Protein AF-A0A5J4YB01-F1 (afdb_monomer_lite)

Structure (mmCIF, N/CA/C/O backbone):
data_AF-A0A5J4YB01-F1
#
_entry.id   AF-A0A5J4YB01-F1
#
loop_
_atom_site.group_PDB
_atom_site.id
_atom_site.type_symbol
_atom_site.label_atom_id
_atom_site.label_alt_id
_atom_site.label_comp_id
_atom_site.label_asym_id
_atom_site.label_entity_id
_atom_site.label_seq_id
_atom_site.pdbx_PDB_ins_code
_atom_site.Cartn_x
_atom_site.Cartn_y
_atom_site.Cartn_z
_atom_site.occupancy
_atom_site.B_iso_or_equiv
_atom_site.auth_seq_id
_atom_site.auth_comp_id
_atom_site.auth_asym_id
_atom_site.auth_atom_id
_atom_site.pdbx_PDB_model_num
ATOM 1 N N . MET A 1 1 ? -4.091 16.011 -35.355 1.00 34.81 1 MET A N 1
ATOM 2 C CA . MET A 1 1 ? -4.279 14.613 -34.917 1.00 34.81 1 MET A CA 1
ATOM 3 C C . MET A 1 1 ? -5.548 14.607 -34.079 1.00 34.81 1 MET A C 1
ATOM 5 O O . MET A 1 1 ? -5.593 15.348 -33.106 1.00 34.81 1 MET A O 1
ATOM 9 N N . ALA A 1 2 ? -6.612 13.962 -34.561 1.00 32.53 2 ALA A N 1
ATOM 10 C CA . ALA A 1 2 ? -7.933 13.967 -33.923 1.00 32.53 2 ALA A CA 1
ATOM 11 C C . ALA A 1 2 ? -7.872 13.363 -32.501 1.00 32.53 2 ALA A C 1
ATOM 13 O O . ALA A 1 2 ? -6.990 12.535 -32.262 1.00 32.53 2 ALA A O 1
ATOM 14 N N . PRO A 1 3 ? -8.756 13.766 -31.566 1.00 44.78 3 PRO A N 1
ATOM 15 C CA . PRO A 1 3 ? -8.831 13.148 -30.246 1.00 44.78 3 PRO A CA 1
ATOM 16 C C . PRO A 1 3 ? -9.256 11.690 -30.439 1.00 44.78 3 PRO A C 1
ATOM 18 O O . PRO A 1 3 ? -10.361 11.417 -30.900 1.00 44.78 3 PRO A O 1
ATOM 21 N N . GLY A 1 4 ? -8.301 10.788 -30.217 1.00 44.28 4 GLY A N 1
ATOM 22 C CA . GLY A 1 4 ? -8.425 9.369 -30.511 1.00 44.28 4 GLY A CA 1
ATOM 23 C C . GLY A 1 4 ? -9.511 8.712 -29.674 1.00 44.28 4 GLY A C 1
ATOM 24 O O . GLY A 1 4 ? -9.663 9.017 -28.493 1.00 44.28 4 GLY A O 1
ATOM 25 N N . GLU A 1 5 ? -10.241 7.815 -30.325 1.00 44.09 5 GLU A N 1
ATOM 26 C CA . GLU A 1 5 ? -11.123 6.836 -29.706 1.00 44.09 5 GLU A CA 1
ATOM 27 C C . GLU A 1 5 ? -10.416 6.186 -28.511 1.00 44.09 5 GLU A C 1
ATOM 29 O O . GLU A 1 5 ? -9.283 5.708 -28.622 1.00 44.09 5 GLU A O 1
ATOM 34 N N . GLU A 1 6 ? -11.072 6.211 -27.355 1.00 48.41 6 GLU A N 1
ATOM 35 C CA . GLU A 1 6 ? -10.630 5.499 -26.164 1.00 48.41 6 GLU A CA 1
ATOM 36 C C . GLU A 1 6 ? -10.695 4.004 -26.493 1.00 48.41 6 GLU A C 1
ATOM 38 O O . GLU A 1 6 ? -11.762 3.404 -26.591 1.00 48.41 6 GLU A O 1
ATOM 43 N N . GLN A 1 7 ? -9.538 3.434 -26.824 1.00 62.50 7 GLN A N 1
ATOM 44 C CA . GLN A 1 7 ? -9.424 2.045 -27.234 1.00 62.50 7 GLN A CA 1
ATOM 45 C C . GLN A 1 7 ? -9.726 1.176 -26.007 1.00 62.50 7 GLN A C 1
ATOM 47 O O . GLN A 1 7 ? -8.914 1.133 -25.082 1.00 62.50 7 GLN A O 1
ATOM 52 N N . ASP A 1 8 ? -10.896 0.529 -25.990 1.00 67.38 8 ASP A N 1
ATOM 53 C CA . ASP A 1 8 ? -11.351 -0.308 -24.874 1.00 67.38 8 ASP A CA 1
ATOM 54 C C . ASP A 1 8 ? -10.239 -1.276 -24.437 1.00 67.38 8 ASP A C 1
ATOM 56 O O . ASP A 1 8 ? -9.694 -2.052 -25.234 1.00 67.38 8 ASP A O 1
ATOM 60 N N . PHE A 1 9 ? -9.857 -1.194 -23.160 1.00 74.06 9 PHE A N 1
ATOM 61 C CA . PHE A 1 9 ? -8.776 -1.997 -22.607 1.00 74.06 9 PHE A CA 1
ATOM 62 C C . PHE A 1 9 ? -9.185 -3.470 -22.575 1.00 74.06 9 PHE A C 1
ATOM 64 O O . PHE A 1 9 ? -10.023 -3.886 -21.780 1.00 74.06 9 PHE A O 1
ATOM 71 N N . ASP A 1 10 ? -8.541 -4.274 -23.418 1.00 76.88 10 ASP A N 1
ATOM 72 C CA . ASP A 1 10 ? -8.721 -5.721 -23.440 1.00 76.88 10 ASP A CA 1
ATOM 73 C C . ASP A 1 10 ? -7.675 -6.406 -22.527 1.00 76.88 10 ASP A C 1
ATOM 75 O O . ASP A 1 10 ? -6.474 -6.429 -22.859 1.00 76.88 10 ASP A O 1
ATOM 79 N N . PRO A 1 11 ? -8.085 -6.963 -21.369 1.00 72.25 11 PRO A N 1
ATOM 80 C CA . PRO A 1 11 ? -7.185 -7.652 -20.447 1.00 72.25 11 PRO A CA 1
ATOM 81 C C . PRO A 1 11 ? -6.737 -9.022 -20.969 1.00 72.25 11 PRO A C 1
ATOM 83 O O . PRO A 1 11 ? -5.752 -9.561 -20.464 1.00 72.25 11 PRO A O 1
ATOM 86 N N . THR A 1 12 ? -7.423 -9.588 -21.968 1.00 72.19 12 THR A N 1
ATOM 87 C CA . THR A 1 12 ? -7.129 -10.924 -22.508 1.00 72.19 12 THR A CA 1
ATOM 88 C C . THR A 1 12 ? -5.967 -10.897 -23.499 1.00 72.19 12 THR A C 1
ATOM 90 O O . THR A 1 12 ? -5.157 -11.826 -23.543 1.00 72.19 12 THR A O 1
ATOM 93 N N . LYS A 1 13 ? -5.817 -9.792 -24.238 1.00 77.88 13 LYS A N 1
ATOM 94 C CA . LYS A 1 13 ? -4.724 -9.597 -25.196 1.00 77.88 13 LYS A CA 1
ATOM 95 C C . LYS A 1 13 ? -3.393 -9.375 -24.492 1.00 77.88 13 LYS A C 1
ATOM 97 O O . LYS A 1 13 ? -3.237 -8.439 -23.697 1.00 77.88 13 LYS A O 1
ATOM 102 N N . ASP A 1 14 ? -2.422 -10.219 -24.835 1.00 81.56 14 ASP A N 1
ATOM 103 C CA . ASP A 1 14 ? -1.028 -10.146 -24.388 1.00 81.56 14 ASP A CA 1
ATOM 104 C C . ASP A 1 14 ? -0.855 -10.101 -22.862 1.00 81.56 14 ASP A C 1
ATOM 106 O O . ASP A 1 14 ? 0.121 -9.543 -22.355 1.00 81.56 14 ASP A O 1
ATOM 110 N N . ALA A 1 15 ? -1.788 -10.694 -22.109 1.00 82.00 15 ALA A N 1
ATOM 111 C CA . ALA A 1 15 ? -1.815 -10.640 -20.647 1.00 82.00 15 ALA A CA 1
ATOM 112 C C . ALA A 1 15 ? -0.483 -11.108 -20.027 1.00 82.00 15 ALA A C 1
ATOM 114 O O . ALA A 1 15 ? 0.110 -10.427 -19.188 1.00 82.00 15 ALA A O 1
ATOM 115 N N . THR A 1 16 ? 0.055 -12.220 -20.530 1.00 83.50 16 THR A N 1
ATOM 116 C CA . THR A 1 16 ? 1.349 -12.770 -20.108 1.00 83.50 16 THR A CA 1
ATOM 117 C C . THR A 1 16 ? 2.509 -11.821 -20.400 1.00 83.50 16 THR A C 1
ATOM 119 O O . THR A 1 16 ? 3.384 -11.638 -19.556 1.00 83.50 16 THR A O 1
ATOM 122 N N . VAL A 1 17 ? 2.515 -11.173 -21.568 1.00 85.56 17 VAL A N 1
ATOM 123 C CA . VAL A 1 17 ? 3.579 -10.237 -21.968 1.00 85.56 17 VAL A CA 1
ATOM 124 C C . VAL A 1 17 ? 3.513 -8.959 -21.134 1.00 85.56 17 VAL A C 1
ATOM 126 O O . VAL A 1 17 ? 4.547 -8.469 -20.681 1.00 85.56 17 VAL A O 1
ATOM 129 N N . LYS A 1 18 ? 2.306 -8.436 -20.885 1.00 85.62 18 LYS A N 1
ATOM 130 C CA . LYS A 1 18 ? 2.068 -7.274 -20.016 1.00 85.62 18 LYS A CA 1
ATOM 131 C C . LYS A 1 18 ? 2.544 -7.552 -18.589 1.00 85.62 18 LYS A C 1
ATOM 133 O O . LYS A 1 18 ? 3.268 -6.735 -18.018 1.00 85.62 18 LYS A O 1
ATOM 138 N N . LEU A 1 19 ? 2.202 -8.719 -18.042 1.00 86.62 19 LEU A N 1
ATOM 139 C CA . LEU A 1 19 ? 2.634 -9.135 -16.710 1.00 86.62 19 LEU A CA 1
ATOM 140 C C . LEU A 1 19 ? 4.156 -9.315 -16.637 1.00 86.62 19 LEU A C 1
ATOM 142 O O . LEU A 1 19 ? 4.794 -8.801 -15.719 1.00 86.62 19 LEU A O 1
ATOM 146 N N . LEU A 1 20 ? 4.753 -9.998 -17.616 1.00 86.81 20 LEU A N 1
ATOM 147 C CA . LEU A 1 20 ? 6.196 -10.226 -17.649 1.00 86.81 20 LEU A CA 1
ATOM 148 C C . LEU A 1 20 ? 6.966 -8.906 -17.768 1.00 86.81 20 LEU A C 1
ATOM 150 O O . LEU A 1 20 ? 7.915 -8.688 -17.017 1.00 86.81 20 LEU A O 1
ATOM 154 N N . ARG A 1 21 ? 6.511 -7.994 -18.639 1.00 87.75 21 ARG A N 1
ATOM 155 C CA . ARG A 1 21 ? 7.059 -6.637 -18.762 1.00 87.75 21 ARG A CA 1
ATOM 156 C C . ARG A 1 21 ? 7.058 -5.934 -17.409 1.00 87.75 21 ARG A C 1
ATOM 158 O O . ARG A 1 21 ? 8.101 -5.452 -16.975 1.00 87.75 21 ARG A O 1
ATOM 165 N N . HIS A 1 22 ? 5.921 -5.934 -16.722 1.00 86.81 22 HIS A N 1
ATOM 166 C CA . HIS A 1 22 ? 5.804 -5.306 -15.413 1.00 86.81 22 HIS A CA 1
ATOM 167 C C . HIS A 1 22 ? 6.797 -5.888 -14.388 1.00 86.81 22 HIS A C 1
ATOM 169 O O . HIS A 1 22 ? 7.522 -5.141 -13.730 1.00 86.81 22 HIS A O 1
ATOM 175 N N . ILE A 1 23 ? 6.895 -7.218 -14.292 1.00 88.94 23 ILE A N 1
ATOM 176 C CA . ILE A 1 23 ? 7.831 -7.888 -13.372 1.00 88.94 23 ILE A CA 1
ATOM 177 C C . ILE A 1 23 ? 9.283 -7.518 -13.703 1.00 88.94 23 ILE A C 1
ATOM 179 O O . ILE A 1 23 ? 10.064 -7.210 -12.800 1.00 88.94 23 ILE A O 1
ATOM 183 N N . THR A 1 24 ? 9.649 -7.494 -14.988 1.00 89.12 24 THR A N 1
ATOM 184 C CA . THR A 1 24 ? 11.003 -7.104 -15.408 1.00 89.12 24 THR A CA 1
ATOM 185 C C . THR A 1 24 ? 11.315 -5.639 -15.099 1.00 89.12 24 THR A C 1
ATOM 187 O O . THR A 1 24 ? 12.422 -5.337 -14.658 1.00 89.12 24 THR A O 1
ATOM 190 N N . GLU A 1 25 ? 10.341 -4.736 -15.235 1.00 89.94 25 GLU A N 1
ATOM 191 C CA . GLU A 1 25 ? 10.494 -3.319 -14.880 1.00 89.94 25 GLU A CA 1
ATOM 192 C C . GLU A 1 25 ? 10.698 -3.125 -13.377 1.00 89.94 25 GLU A C 1
ATOM 194 O O . GLU A 1 25 ? 11.552 -2.335 -12.967 1.00 89.94 25 GLU A O 1
ATOM 199 N N . LYS A 1 26 ? 9.997 -3.902 -12.543 1.00 89.50 26 LYS A N 1
ATOM 200 C CA . LYS A 1 26 ? 10.219 -3.904 -11.090 1.00 89.50 26 LYS A CA 1
ATOM 201 C C . LYS A 1 26 ? 11.574 -4.492 -10.712 1.00 89.50 26 LYS A C 1
ATOM 203 O O . LYS A 1 26 ? 12.245 -3.947 -9.836 1.00 89.50 26 LYS A O 1
ATOM 208 N N . GLY A 1 27 ? 12.017 -5.535 -11.414 1.00 91.62 27 GLY A N 1
ATOM 209 C CA . GLY A 1 27 ? 13.376 -6.063 -11.293 1.00 91.62 27 GLY A CA 1
ATOM 210 C C . GLY A 1 27 ? 14.438 -5.001 -11.586 1.00 91.62 27 GLY A C 1
ATOM 211 O O . GLY A 1 27 ? 15.355 -4.810 -10.787 1.00 91.62 27 GLY A O 1
ATOM 212 N N . PHE A 1 28 ? 14.272 -4.255 -12.681 1.00 92.81 28 PHE A N 1
ATOM 213 C CA . PHE A 1 28 ? 15.176 -3.170 -13.063 1.00 92.81 28 PHE A CA 1
ATOM 214 C C . PHE A 1 28 ? 15.189 -2.019 -12.048 1.00 92.81 28 PHE A C 1
ATOM 216 O O . PHE A 1 28 ? 16.267 -1.549 -11.676 1.00 92.81 28 PHE A O 1
ATOM 223 N N . GLN A 1 29 ? 14.019 -1.586 -11.564 1.00 92.69 29 GLN A N 1
ATOM 224 C CA . GLN A 1 29 ? 13.895 -0.555 -10.523 1.00 92.69 29 GLN A CA 1
ATOM 225 C C . GLN A 1 29 ? 14.640 -0.956 -9.247 1.00 92.69 29 GLN A C 1
ATOM 227 O O . GLN A 1 29 ? 15.472 -0.199 -8.745 1.00 92.69 29 GLN A O 1
ATOM 232 N N . LEU A 1 30 ? 14.397 -2.175 -8.756 1.00 92.06 30 LEU A N 1
ATOM 233 C CA . LEU A 1 30 ? 15.050 -2.694 -7.557 1.00 92.06 30 LEU A CA 1
ATOM 234 C C . LEU A 1 30 ? 16.572 -2.777 -7.734 1.00 92.06 30 LEU A C 1
ATOM 236 O O . LEU A 1 30 ? 17.326 -2.320 -6.873 1.00 92.06 30 LEU A O 1
ATOM 240 N N . GLY A 1 31 ? 17.027 -3.314 -8.867 1.00 91.25 31 GLY A N 1
ATOM 241 C CA . GLY A 1 31 ? 18.442 -3.386 -9.217 1.00 91.25 31 GLY A CA 1
ATOM 242 C C . GLY A 1 31 ? 19.133 -2.041 -9.268 1.00 91.25 31 GLY A C 1
ATOM 243 O O . GLY A 1 31 ? 20.248 -1.896 -8.769 1.00 91.25 31 GLY A O 1
ATOM 244 N N . SER A 1 32 ? 18.451 -1.058 -9.845 1.00 92.44 32 SER A N 1
ATOM 245 C CA . SER A 1 32 ? 18.928 0.316 -9.943 1.00 92.44 32 SER A CA 1
ATOM 246 C C . SER A 1 32 ? 19.108 0.933 -8.556 1.00 92.44 32 SER A C 1
ATOM 248 O O . SER A 1 32 ? 20.162 1.509 -8.276 1.00 92.44 32 SER A O 1
ATOM 250 N N . CYS A 1 33 ? 18.140 0.755 -7.652 1.00 93.50 33 CYS A N 1
ATOM 251 C CA . CYS A 1 33 ? 18.233 1.257 -6.279 1.00 93.50 33 CYS A CA 1
ATOM 252 C C . CYS A 1 33 ? 19.365 0.575 -5.494 1.00 93.50 33 CYS A C 1
ATOM 254 O O . CYS A 1 33 ? 20.200 1.258 -4.900 1.00 93.50 33 CYS A O 1
ATOM 256 N N . ILE A 1 34 ? 19.453 -0.760 -5.533 1.00 92.50 34 ILE A N 1
ATOM 257 C CA . ILE A 1 34 ? 20.530 -1.517 -4.867 1.00 92.50 34 ILE A CA 1
ATOM 258 C C . ILE A 1 34 ? 21.900 -1.080 -5.401 1.00 92.50 34 ILE A C 1
ATOM 260 O O . ILE A 1 34 ? 22.840 -0.851 -4.635 1.00 92.50 34 ILE A O 1
ATOM 264 N N . GLY A 1 35 ? 22.016 -0.929 -6.718 1.00 90.62 35 GLY A N 1
ATOM 265 C CA . GLY A 1 35 ? 23.225 -0.455 -7.368 1.00 90.62 35 GLY A CA 1
ATOM 266 C C . GLY A 1 35 ? 23.656 0.924 -6.880 1.00 90.62 35 GLY A C 1
ATOM 267 O O . GLY A 1 35 ? 24.794 1.092 -6.438 1.00 90.62 35 GLY A O 1
ATOM 268 N N . SER A 1 36 ? 22.744 1.896 -6.938 1.00 91.69 36 SER A N 1
ATOM 269 C CA . SER A 1 36 ? 23.023 3.299 -6.615 1.00 91.69 36 SER A CA 1
ATOM 270 C C . SER A 1 36 ? 23.293 3.534 -5.128 1.00 91.69 36 SER A C 1
ATOM 272 O O . SER A 1 36 ? 24.200 4.296 -4.804 1.00 91.69 36 SER A O 1
ATOM 274 N N . PHE A 1 37 ? 22.546 2.885 -4.228 1.00 91.88 37 PHE A N 1
ATOM 275 C CA . PHE A 1 37 ? 22.605 3.176 -2.787 1.00 91.88 37 PHE A CA 1
ATOM 276 C C . PHE A 1 37 ? 23.471 2.211 -1.979 1.00 91.88 37 PHE A C 1
ATOM 278 O O . PHE A 1 37 ? 23.896 2.562 -0.884 1.00 91.88 37 PHE A O 1
ATOM 285 N N . ILE A 1 38 ? 23.761 1.013 -2.495 1.00 92.81 38 ILE A N 1
ATOM 286 C CA . ILE A 1 38 ? 24.538 0.004 -1.760 1.00 92.81 38 ILE A CA 1
ATOM 287 C C . ILE A 1 38 ? 25.851 -0.285 -2.485 1.00 92.81 38 ILE A C 1
ATOM 289 O O . ILE A 1 38 ? 26.933 -0.073 -1.936 1.00 92.81 38 ILE A O 1
ATOM 293 N N . VAL A 1 39 ? 25.786 -0.738 -3.739 1.00 91.88 39 VAL A N 1
ATOM 294 C CA . VAL A 1 39 ? 26.973 -1.225 -4.465 1.00 91.88 39 VAL A CA 1
ATOM 295 C C . VAL A 1 39 ? 27.968 -0.096 -4.741 1.00 91.88 39 VAL A C 1
ATOM 297 O O . VAL A 1 39 ? 29.166 -0.246 -4.494 1.00 91.88 39 VAL A O 1
ATOM 300 N N . VAL A 1 40 ? 27.483 1.041 -5.241 1.00 92.25 40 VAL A N 1
ATOM 301 C CA . VAL A 1 40 ? 28.316 2.195 -5.597 1.00 92.25 40 VAL A CA 1
ATOM 302 C C . VAL A 1 40 ? 29.030 2.790 -4.367 1.00 92.25 40 VAL A C 1
ATOM 304 O O . VAL A 1 40 ? 30.259 2.912 -4.431 1.00 92.25 40 VAL A O 1
ATOM 307 N N . PRO A 1 41 ? 28.353 3.078 -3.233 1.00 92.19 41 PRO A N 1
ATOM 308 C CA . PRO A 1 41 ? 29.015 3.550 -2.012 1.00 92.19 41 PRO A CA 1
ATOM 309 C C . PRO A 1 41 ? 30.046 2.569 -1.444 1.00 92.19 41 PRO A C 1
ATOM 311 O O . PRO A 1 41 ? 31.141 2.986 -1.065 1.00 92.19 41 PRO A O 1
ATOM 314 N N . VAL A 1 42 ? 29.760 1.262 -1.449 1.00 90.62 42 VAL A N 1
ATOM 315 C CA . VAL A 1 42 ? 30.703 0.236 -0.964 1.00 90.62 42 VAL A CA 1
ATOM 316 C C . VAL A 1 42 ? 31.979 0.197 -1.812 1.00 90.62 42 VAL A C 1
ATOM 318 O O . VAL A 1 42 ? 33.086 0.110 -1.272 1.00 90.62 42 VAL A O 1
ATOM 321 N N . ILE A 1 43 ? 31.854 0.283 -3.141 1.00 89.12 43 ILE A N 1
ATOM 322 C CA . ILE A 1 43 ? 33.013 0.331 -4.047 1.00 89.12 43 ILE A CA 1
ATOM 323 C C . ILE A 1 43 ? 33.801 1.631 -3.849 1.00 89.12 43 ILE A C 1
ATOM 325 O O . ILE A 1 43 ? 35.032 1.589 -3.819 1.00 89.12 43 ILE A O 1
ATOM 329 N N . ALA A 1 44 ? 33.116 2.767 -3.692 1.00 88.06 44 ALA A N 1
ATOM 330 C CA . ALA A 1 44 ? 33.755 4.057 -3.445 1.00 88.06 44 ALA A CA 1
ATOM 331 C C . ALA A 1 44 ? 34.564 4.049 -2.137 1.00 88.06 44 ALA A C 1
ATOM 333 O O . ALA A 1 44 ? 35.728 4.454 -2.132 1.00 88.06 44 ALA A O 1
ATOM 334 N N . TYR A 1 45 ? 33.986 3.511 -1.058 1.00 88.19 45 TYR A N 1
ATOM 335 C CA . TYR A 1 45 ? 34.643 3.384 0.243 1.00 88.19 45 TYR A CA 1
ATOM 336 C C . TYR A 1 45 ? 35.907 2.514 0.169 1.00 88.19 45 TYR A C 1
ATOM 338 O O . TYR A 1 45 ? 36.987 2.939 0.578 1.00 88.19 45 TYR A O 1
ATOM 346 N N . ARG A 1 46 ? 35.813 1.325 -0.445 1.00 86.00 46 ARG A N 1
ATOM 347 C CA . ARG A 1 46 ? 36.963 0.415 -0.620 1.00 86.00 46 ARG A CA 1
ATOM 348 C C . ARG A 1 46 ? 38.041 0.976 -1.547 1.00 86.00 46 ARG A C 1
ATOM 350 O O . ARG A 1 46 ? 39.229 0.729 -1.347 1.00 86.00 46 ARG A O 1
ATOM 357 N N . GLY A 1 47 ? 37.642 1.722 -2.571 1.00 81.75 47 GLY A N 1
ATOM 358 C CA . GLY A 1 47 ? 38.570 2.361 -3.496 1.00 81.75 47 GLY A CA 1
ATOM 359 C C . GLY A 1 47 ? 39.372 3.494 -2.868 1.00 81.75 47 GLY A C 1
ATOM 360 O O . GLY A 1 47 ? 40.558 3.626 -3.161 1.00 81.75 47 GLY A O 1
ATOM 361 N N . ARG A 1 48 ? 38.758 4.252 -1.950 1.00 76.69 48 ARG A N 1
ATOM 362 C CA . ARG A 1 48 ? 39.443 5.291 -1.168 1.00 76.69 48 ARG A CA 1
ATOM 363 C C . ARG A 1 48 ? 40.557 4.713 -0.294 1.00 76.69 48 ARG A C 1
ATOM 365 O O . ARG A 1 48 ? 41.603 5.331 -0.173 1.00 76.69 48 ARG A O 1
ATOM 372 N N . ALA A 1 49 ? 40.361 3.512 0.248 1.00 75.50 49 ALA A N 1
ATOM 373 C CA . ALA A 1 49 ? 41.379 2.812 1.031 1.00 75.50 49 ALA A CA 1
ATOM 374 C C . ALA A 1 49 ? 42.558 2.274 0.190 1.00 75.50 49 ALA A C 1
ATOM 376 O O . ALA A 1 49 ? 43.582 1.906 0.751 1.00 75.50 49 ALA A O 1
ATOM 377 N N . SER A 1 50 ? 42.423 2.204 -1.142 1.00 74.06 50 SER A N 1
ATOM 378 C CA . SER A 1 50 ? 43.375 1.523 -2.038 1.00 74.06 50 SER A CA 1
ATOM 379 C C . SER A 1 50 ? 43.948 2.401 -3.164 1.00 74.06 50 SER A C 1
ATOM 381 O O . SER A 1 50 ? 44.635 1.8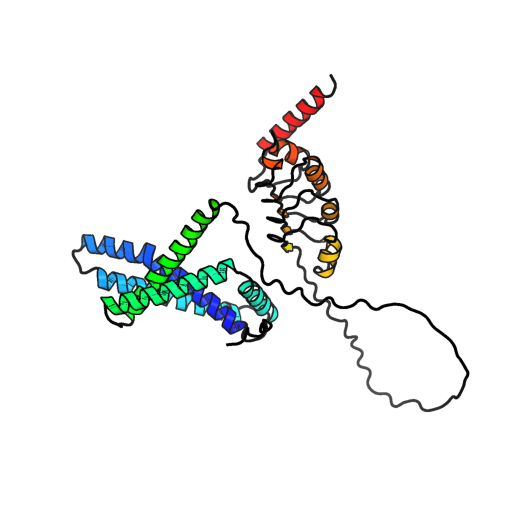73 -4.036 1.00 74.06 50 SER A O 1
ATOM 383 N N . ASN A 1 51 ? 43.668 3.716 -3.179 1.00 74.25 51 ASN A N 1
ATOM 384 C CA . ASN A 1 51 ? 44.131 4.691 -4.190 1.00 74.25 51 ASN A CA 1
ATOM 385 C C . ASN A 1 51 ? 43.965 4.239 -5.664 1.00 74.25 51 ASN A C 1
ATOM 387 O O . ASN A 1 51 ? 44.733 4.616 -6.545 1.00 74.25 51 ASN A O 1
ATOM 391 N N . CYS A 1 52 ? 42.941 3.431 -5.957 1.00 69.94 52 CYS A N 1
ATOM 392 C CA . CYS A 1 52 ? 42.667 2.900 -7.297 1.00 69.94 52 CYS A CA 1
ATOM 393 C C . CYS A 1 52 ? 41.586 3.705 -8.044 1.00 69.94 52 CYS A C 1
ATOM 395 O O . CYS A 1 52 ? 40.664 4.214 -7.405 1.00 69.94 52 CYS A O 1
ATOM 397 N N . PRO A 1 53 ? 41.581 3.711 -9.397 1.00 73.50 53 PRO A N 1
ATOM 398 C CA . PRO A 1 53 ? 40.522 4.346 -10.181 1.00 73.50 53 PRO A CA 1
ATOM 399 C C . PRO A 1 53 ? 39.161 3.680 -9.917 1.00 73.50 53 PRO A C 1
ATOM 401 O O . PRO A 1 53 ? 38.899 2.533 -10.302 1.00 73.50 53 PRO A O 1
ATOM 404 N N . THR A 1 54 ? 38.285 4.413 -9.233 1.00 83.62 54 THR A N 1
ATOM 405 C CA . THR A 1 54 ? 37.002 3.928 -8.703 1.00 83.62 54 THR A CA 1
ATOM 406 C C . THR A 1 54 ? 35.849 4.065 -9.684 1.00 83.62 54 THR A C 1
ATOM 408 O O . THR A 1 54 ? 34.985 3.190 -9.722 1.00 83.62 54 THR A O 1
ATOM 411 N N . VAL A 1 55 ? 35.856 5.095 -10.534 1.00 86.44 55 VAL A N 1
ATOM 412 C CA . VAL A 1 55 ? 34.737 5.416 -11.441 1.00 86.44 55 VAL A CA 1
ATOM 413 C C . VAL A 1 55 ? 34.383 4.253 -12.389 1.00 86.44 55 VAL A C 1
ATOM 415 O O . VAL A 1 55 ? 33.218 3.852 -12.417 1.00 86.44 55 VAL A O 1
ATOM 418 N N . PRO A 1 56 ? 35.333 3.591 -13.084 1.00 87.44 56 PRO A N 1
ATOM 419 C CA . PRO A 1 56 ? 35.002 2.457 -13.957 1.00 87.44 56 PRO A CA 1
ATOM 420 C C . PRO A 1 56 ? 34.543 1.205 -13.193 1.00 87.44 56 PRO A C 1
ATOM 422 O O . PRO A 1 56 ? 33.854 0.345 -13.748 1.00 87.44 56 PRO A O 1
ATOM 425 N N . LYS A 1 57 ? 34.951 1.052 -11.925 1.00 87.81 57 LYS A N 1
ATOM 426 C CA . LYS A 1 57 ? 34.492 -0.042 -11.053 1.00 87.81 57 LYS A CA 1
ATOM 427 C C . LYS A 1 57 ? 33.061 0.221 -10.574 1.00 87.81 57 LYS A C 1
ATOM 429 O O . LYS A 1 57 ? 32.251 -0.699 -10.602 1.00 87.81 57 LYS A O 1
ATOM 434 N N . MET A 1 58 ? 32.740 1.468 -10.226 1.00 89.62 58 MET A N 1
ATOM 435 C CA . MET A 1 58 ? 31.394 1.902 -9.835 1.00 89.62 58 MET A CA 1
ATOM 436 C C . MET A 1 58 ? 30.402 1.765 -10.995 1.00 89.62 58 MET A C 1
ATOM 438 O O . MET A 1 58 ? 29.361 1.142 -10.816 1.00 89.62 58 MET A O 1
ATOM 442 N N . LEU A 1 59 ? 30.755 2.232 -12.202 1.00 90.19 59 LEU A N 1
ATOM 443 C CA . LEU A 1 59 ? 29.918 2.072 -13.402 1.00 90.19 59 LEU A CA 1
ATOM 444 C C . LEU A 1 59 ? 29.631 0.592 -13.703 1.00 90.19 59 LEU A C 1
ATOM 446 O O . LEU A 1 59 ? 28.489 0.212 -13.950 1.00 90.19 59 LEU A O 1
ATOM 450 N N . ARG A 1 60 ? 30.647 -0.278 -13.623 1.00 91.19 60 ARG A N 1
ATOM 451 C CA . ARG A 1 60 ? 30.455 -1.728 -13.801 1.00 91.19 60 ARG A CA 1
ATOM 452 C C . ARG A 1 60 ? 29.591 -2.351 -12.708 1.00 91.19 60 ARG A C 1
ATOM 454 O O . ARG A 1 60 ? 28.759 -3.195 -13.027 1.00 91.19 60 ARG A O 1
ATOM 461 N N . GLY A 1 61 ? 29.792 -1.966 -11.449 1.00 88.75 61 GLY A N 1
ATOM 462 C CA . GLY A 1 61 ? 28.991 -2.450 -10.322 1.00 88.75 61 GLY A CA 1
ATOM 463 C C . GLY A 1 61 ? 27.517 -2.090 -10.484 1.00 88.75 61 GLY A C 1
ATOM 464 O O . GLY A 1 61 ? 26.659 -2.967 -10.408 1.00 88.75 61 GLY A O 1
ATOM 465 N N . LEU A 1 62 ? 27.246 -0.828 -10.816 1.00 92.12 62 LEU A N 1
ATOM 466 C CA . LEU A 1 62 ? 25.901 -0.323 -11.060 1.00 92.12 62 LEU A CA 1
ATOM 467 C C . LEU A 1 62 ? 25.239 -1.020 -12.258 1.00 92.12 62 LEU A C 1
ATOM 469 O O . LEU A 1 62 ? 24.155 -1.584 -12.127 1.00 92.12 62 LEU A O 1
ATOM 473 N N . SER A 1 63 ? 25.938 -1.088 -13.394 1.00 93.00 63 SER A N 1
ATOM 474 C CA . SER A 1 63 ? 25.466 -1.787 -14.594 1.00 93.00 63 SER A CA 1
ATOM 475 C C . SER A 1 63 ? 25.102 -3.252 -14.312 1.00 93.00 63 SER A C 1
ATOM 477 O O . SER A 1 63 ? 24.026 -3.707 -14.695 1.00 93.00 63 SER A O 1
ATOM 479 N N . ARG A 1 64 ? 25.959 -3.991 -13.594 1.00 92.75 64 ARG A N 1
ATOM 480 C CA . ARG A 1 64 ? 25.719 -5.404 -13.260 1.00 92.75 64 ARG A CA 1
ATOM 481 C C . ARG A 1 64 ? 24.546 -5.592 -12.309 1.00 92.75 64 ARG A C 1
ATOM 483 O O . ARG A 1 64 ? 23.759 -6.507 -12.519 1.00 92.75 64 ARG A O 1
ATOM 490 N N . SER A 1 65 ? 24.412 -4.735 -11.297 1.00 91.56 65 SER A N 1
ATOM 491 C CA . SER A 1 65 ? 23.310 -4.835 -10.333 1.00 91.56 65 SER A CA 1
ATOM 492 C C . SER A 1 65 ? 21.938 -4.709 -11.000 1.00 91.56 65 SER A C 1
ATOM 494 O O . SER A 1 65 ? 21.066 -5.533 -10.729 1.00 91.56 65 SER A O 1
ATOM 496 N N . ALA A 1 66 ? 21.774 -3.775 -11.942 1.00 91.19 66 ALA A N 1
ATOM 497 C CA . ALA A 1 66 ? 20.539 -3.622 -12.708 1.00 91.19 66 ALA A CA 1
ATOM 498 C C . ALA A 1 66 ? 20.291 -4.804 -13.661 1.00 91.19 66 ALA A C 1
ATOM 500 O O . ALA A 1 66 ? 19.180 -5.325 -13.727 1.00 91.19 66 ALA A O 1
ATOM 501 N N . VAL A 1 67 ? 21.324 -5.284 -14.363 1.00 92.75 67 VAL A N 1
ATOM 502 C CA . VAL A 1 67 ? 21.186 -6.412 -15.302 1.00 92.75 67 VAL A CA 1
ATOM 503 C C . VAL A 1 67 ? 20.832 -7.713 -14.576 1.00 92.75 67 VAL A C 1
ATOM 505 O O . VAL A 1 67 ? 19.883 -8.389 -14.965 1.00 92.75 67 VAL A O 1
ATOM 508 N N . TYR A 1 68 ? 21.552 -8.066 -13.509 1.00 93.12 68 TYR A N 1
ATOM 509 C CA . TYR A 1 68 ? 21.349 -9.339 -12.809 1.00 93.12 68 TYR A CA 1
ATOM 510 C C . TYR A 1 68 ? 19.984 -9.431 -12.133 1.00 93.12 68 TYR A C 1
ATOM 512 O O . TYR A 1 68 ? 19.332 -10.467 -12.214 1.00 93.12 68 TYR A O 1
ATOM 520 N N . THR A 1 69 ? 19.528 -8.349 -11.509 1.00 91.69 69 THR A N 1
ATOM 521 C CA . THR A 1 69 ? 18.198 -8.300 -10.882 1.00 91.69 69 THR A CA 1
ATOM 522 C C . THR A 1 69 ? 17.073 -8.329 -11.912 1.00 91.69 69 THR A C 1
ATOM 524 O O . THR A 1 69 ? 16.086 -9.024 -11.692 1.00 91.69 69 THR A O 1
ATOM 527 N N . THR A 1 70 ? 17.233 -7.665 -13.062 1.00 92.12 70 THR A N 1
ATOM 528 C CA . THR A 1 70 ? 16.259 -7.734 -14.165 1.00 92.12 70 THR A CA 1
ATOM 529 C C . THR A 1 70 ? 16.150 -9.154 -14.722 1.00 92.12 70 THR A C 1
ATOM 531 O O . THR A 1 70 ? 15.044 -9.659 -14.902 1.00 92.12 70 THR A O 1
ATOM 534 N N . ILE A 1 71 ? 17.287 -9.828 -14.944 1.00 93.06 71 ILE A N 1
ATOM 535 C CA . ILE A 1 71 ? 17.316 -11.224 -15.408 1.00 93.06 71 ILE A CA 1
ATOM 536 C C . ILE A 1 71 ? 16.670 -12.148 -14.368 1.00 93.06 71 ILE A C 1
ATOM 538 O O . ILE A 1 71 ? 15.803 -12.945 -14.719 1.00 93.06 71 ILE A O 1
ATOM 542 N N . ALA A 1 7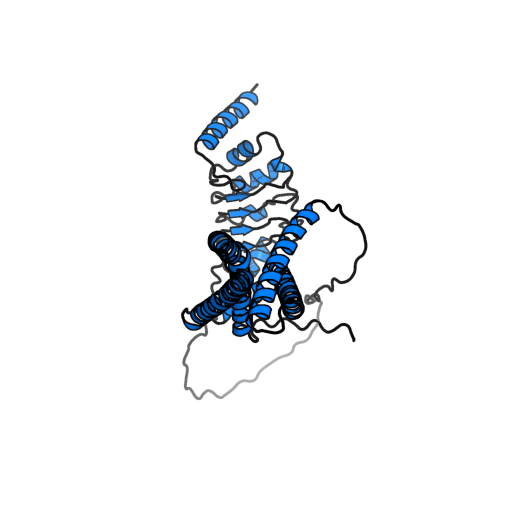2 ? 17.043 -12.020 -13.092 1.00 92.50 72 ALA A N 1
ATOM 543 C CA . ALA A 1 72 ? 16.476 -12.830 -12.016 1.00 92.50 72 ALA A CA 1
ATOM 544 C C . ALA A 1 72 ? 14.957 -12.626 -11.882 1.00 92.50 72 ALA A C 1
ATOM 546 O O . ALA A 1 72 ? 14.218 -13.601 -11.775 1.00 92.50 72 ALA A O 1
ATOM 547 N N . ALA A 1 73 ? 14.478 -11.380 -11.955 1.00 90.56 73 ALA A N 1
ATOM 548 C CA . ALA A 1 73 ? 13.051 -11.069 -11.923 1.00 90.56 73 ALA A CA 1
ATOM 549 C C . ALA A 1 73 ? 12.306 -11.665 -13.126 1.00 90.56 73 ALA A C 1
ATOM 551 O O . ALA A 1 73 ? 11.233 -12.235 -12.951 1.00 90.56 73 ALA A O 1
ATOM 552 N N . GLY A 1 74 ? 12.885 -11.592 -14.329 1.00 89.31 74 GLY A N 1
ATOM 553 C CA . GLY A 1 74 ? 12.319 -12.218 -15.525 1.00 89.31 74 GLY A CA 1
ATOM 554 C C . GLY A 1 74 ? 12.201 -13.738 -15.392 1.00 89.31 74 GLY A C 1
ATOM 555 O O . GLY A 1 74 ? 11.142 -14.293 -15.674 1.00 89.31 74 GLY A O 1
ATOM 556 N N . LEU A 1 75 ? 13.249 -14.406 -14.895 1.00 90.12 75 LEU A N 1
ATOM 557 C CA . LEU A 1 75 ? 13.238 -15.853 -14.652 1.00 90.12 75 LEU A CA 1
ATOM 558 C C . LEU A 1 75 ? 12.208 -16.255 -13.590 1.00 90.12 75 LEU A C 1
ATOM 560 O O . LEU A 1 75 ? 11.472 -17.217 -13.792 1.00 90.12 75 LEU A O 1
ATOM 564 N N . LEU A 1 76 ? 12.108 -15.501 -12.492 1.00 86.62 76 LEU A N 1
ATOM 565 C CA . LEU A 1 76 ? 11.082 -15.721 -11.470 1.00 86.62 76 LEU A CA 1
ATOM 566 C C . LEU A 1 76 ? 9.671 -15.487 -12.022 1.00 86.62 76 LEU A C 1
ATOM 568 O O . LEU A 1 76 ? 8.769 -16.263 -11.726 1.00 86.62 76 LEU A O 1
ATOM 572 N N . GLY A 1 77 ? 9.479 -14.457 -12.850 1.00 84.56 77 GLY A N 1
ATOM 573 C CA . GLY A 1 77 ? 8.206 -14.179 -13.514 1.00 84.56 77 GLY A CA 1
ATOM 574 C C . GLY A 1 77 ? 7.781 -15.310 -14.448 1.00 84.56 77 GLY A C 1
ATOM 575 O O . GLY A 1 77 ? 6.644 -15.766 -14.374 1.00 84.56 77 GLY A O 1
ATOM 576 N N . LEU A 1 78 ? 8.707 -15.826 -15.261 1.00 86.12 78 LEU A N 1
ATOM 577 C CA . LEU A 1 78 ? 8.471 -17.011 -16.091 1.00 86.12 78 LEU A CA 1
ATOM 578 C C . LEU A 1 78 ? 8.162 -18.242 -15.231 1.00 86.12 78 LEU A C 1
ATOM 580 O O . LEU A 1 78 ? 7.207 -18.955 -15.515 1.00 86.12 78 LEU A O 1
ATOM 584 N N . GLY A 1 79 ? 8.910 -18.461 -14.147 1.00 82.88 79 GLY A N 1
ATOM 585 C CA . GLY A 1 79 ? 8.649 -19.549 -13.204 1.00 82.88 79 GLY A CA 1
ATOM 586 C C . GLY A 1 79 ? 7.270 -19.457 -12.547 1.00 82.88 79 GLY A C 1
ATOM 587 O O . GLY A 1 79 ? 6.615 -20.475 -12.364 1.00 82.88 79 GLY A O 1
ATOM 588 N N . MET A 1 80 ? 6.777 -18.253 -12.249 1.00 78.88 80 MET A N 1
ATOM 589 C CA . MET A 1 80 ? 5.418 -18.071 -11.731 1.00 78.88 80 MET A CA 1
ATOM 590 C C . MET A 1 80 ? 4.352 -18.349 -12.793 1.00 78.88 80 MET A C 1
ATOM 592 O O . MET A 1 80 ? 3.353 -18.991 -12.487 1.00 78.88 80 MET A O 1
ATOM 596 N N . VAL A 1 81 ? 4.569 -17.902 -14.032 1.00 77.88 81 VAL A N 1
ATOM 597 C CA . VAL A 1 81 ? 3.620 -18.110 -15.136 1.00 77.88 81 VAL A CA 1
ATOM 598 C C . VAL A 1 81 ? 3.545 -19.582 -15.553 1.00 77.88 81 VAL A C 1
ATOM 600 O O . VAL A 1 81 ? 2.455 -20.075 -15.811 1.00 77.88 81 VAL A O 1
ATOM 603 N N . TYR A 1 82 ? 4.681 -20.281 -15.614 1.00 77.25 82 TYR A N 1
ATOM 604 C CA . TYR A 1 82 ? 4.761 -21.642 -16.160 1.00 77.25 82 TYR A CA 1
ATOM 605 C C . TYR A 1 82 ? 4.905 -22.746 -15.101 1.00 77.25 82 TYR A C 1
ATOM 607 O O . TYR A 1 82 ? 4.682 -23.911 -15.412 1.00 77.25 82 TYR A O 1
ATOM 615 N N . GLY A 1 83 ? 5.303 -22.414 -13.869 1.00 66.81 83 GLY A N 1
ATOM 616 C CA . GLY A 1 83 ? 5.597 -23.381 -12.801 1.00 66.81 83 GLY A CA 1
ATOM 617 C C . GLY A 1 83 ? 4.547 -23.469 -11.692 1.00 66.81 83 GLY A C 1
ATOM 618 O O . GLY A 1 83 ? 4.609 -24.383 -10.874 1.00 66.81 83 GLY A O 1
ATOM 619 N N . THR A 1 84 ? 3.572 -22.558 -11.652 1.00 59.31 84 THR A N 1
ATOM 620 C CA . THR A 1 84 ? 2.409 -22.650 -10.752 1.00 59.31 84 THR A CA 1
ATOM 621 C C . THR A 1 84 ? 1.129 -22.703 -11.583 1.00 59.31 84 THR A C 1
ATOM 623 O O . THR A 1 84 ? 1.131 -22.163 -12.689 1.00 59.31 84 THR A O 1
ATOM 626 N N . PRO A 1 85 ? 0.031 -23.320 -11.105 1.00 58.28 85 PRO A N 1
ATOM 627 C CA . PRO A 1 85 ? -1.241 -23.320 -11.819 1.00 58.28 85 PRO A CA 1
ATOM 628 C C . PRO A 1 85 ? -1.909 -21.942 -11.683 1.00 58.28 85 PRO A C 1
ATOM 630 O O . PRO A 1 85 ? -2.963 -21.802 -11.068 1.00 58.28 85 PRO A O 1
ATOM 633 N N . LEU A 1 86 ? -1.270 -20.890 -12.202 1.00 66.88 86 LEU A N 1
ATOM 634 C CA . LEU A 1 86 ? -1.946 -19.623 -12.428 1.00 66.88 86 LEU A CA 1
ATOM 635 C C . LEU A 1 86 ? -2.911 -19.855 -13.585 1.00 66.88 86 LEU A C 1
ATOM 637 O O . LEU A 1 86 ? -2.491 -20.031 -14.729 1.00 66.88 86 LEU A O 1
ATOM 641 N N . THR A 1 87 ? -4.206 -19.884 -13.281 1.00 76.31 87 THR A N 1
ATOM 642 C CA . THR A 1 87 ? -5.211 -19.969 -14.333 1.00 76.31 87 THR A CA 1
ATOM 643 C C . THR A 1 87 ? -5.119 -18.726 -15.231 1.00 76.31 87 THR A C 1
ATOM 645 O O . THR A 1 87 ? -4.697 -17.655 -14.768 1.00 76.31 87 THR A O 1
ATOM 648 N N . PRO A 1 88 ? -5.490 -18.829 -16.518 1.00 75.44 88 PRO A N 1
ATOM 649 C CA . PRO A 1 88 ? -5.520 -17.683 -17.422 1.00 75.44 88 PRO A CA 1
ATOM 650 C C . PRO A 1 88 ? -6.316 -16.497 -16.858 1.00 75.44 88 PRO A C 1
ATOM 652 O O . PRO A 1 88 ? -5.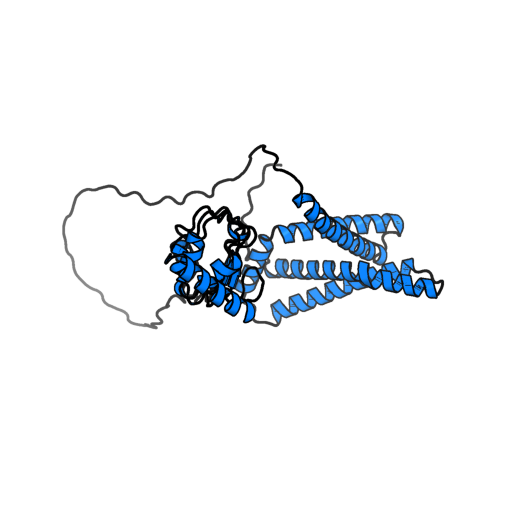899 -15.351 -17.038 1.00 75.44 88 PRO A O 1
ATOM 655 N N . GLU A 1 89 ? -7.388 -16.750 -16.093 1.00 75.44 89 GLU A N 1
ATOM 656 C CA . GLU A 1 89 ? -8.159 -15.687 -15.433 1.00 75.44 89 GLU A CA 1
ATOM 657 C C . GLU A 1 89 ? -7.347 -14.974 -14.340 1.00 75.44 89 GLU A C 1
ATOM 659 O O . GLU A 1 89 ? -7.409 -13.753 -14.209 1.00 75.44 89 GLU A O 1
ATOM 664 N N . GLY A 1 90 ? -6.515 -15.700 -13.586 1.00 80.12 90 GLY A N 1
ATOM 665 C CA . GLY A 1 90 ? -5.650 -15.110 -12.561 1.00 80.12 90 GLY A CA 1
ATOM 666 C C . GLY A 1 90 ? -4.577 -14.175 -13.134 1.00 80.12 90 GLY A C 1
ATOM 667 O O . GLY A 1 90 ? -4.189 -13.199 -12.485 1.00 80.12 90 GLY A O 1
ATOM 668 N N . ILE A 1 91 ? -4.101 -14.440 -14.355 1.00 79.38 91 ILE A N 1
ATOM 669 C CA . ILE A 1 91 ? -3.194 -13.534 -15.079 1.00 79.38 91 ILE A CA 1
ATOM 670 C C . ILE A 1 91 ? -3.962 -12.289 -15.533 1.00 79.38 91 ILE A C 1
ATOM 672 O O . ILE A 1 91 ? -3.471 -11.174 -15.346 1.00 79.38 91 ILE A O 1
ATOM 676 N N . GLN A 1 92 ? -5.170 -12.462 -16.071 1.00 82.88 92 GLN A N 1
ATOM 677 C CA . GLN A 1 92 ? -6.023 -11.358 -16.518 1.00 82.88 92 GLN A CA 1
ATOM 678 C C . GLN A 1 92 ? -6.400 -10.416 -15.367 1.00 82.88 92 GLN A C 1
ATOM 680 O O . GLN A 1 92 ? -6.243 -9.207 -15.507 1.00 82.88 92 GLN A O 1
ATOM 685 N N . ASP A 1 93 ? -6.791 -10.943 -14.205 1.00 80.69 93 ASP A N 1
ATOM 686 C CA . ASP A 1 93 ? -7.116 -10.143 -13.016 1.00 80.69 93 ASP A CA 1
ATOM 687 C C . ASP A 1 93 ? -5.904 -9.339 -12.498 1.00 80.69 93 ASP A C 1
ATOM 689 O O . ASP A 1 93 ? -6.012 -8.170 -12.115 1.00 80.69 93 ASP A O 1
ATOM 693 N N . ARG A 1 94 ? -4.700 -9.922 -12.543 1.00 81.00 94 ARG A N 1
ATOM 694 C CA . ARG A 1 94 ? -3.465 -9.185 -12.222 1.00 81.00 94 ARG A CA 1
ATOM 695 C C . ARG A 1 94 ? -3.191 -8.080 -13.238 1.00 81.00 94 ARG A C 1
ATOM 697 O O . ARG A 1 94 ? -2.853 -6.973 -12.834 1.00 81.00 94 ARG A O 1
ATOM 704 N N . VAL A 1 95 ? -3.344 -8.359 -14.531 1.00 84.12 95 VAL A N 1
ATOM 705 C CA . VAL A 1 95 ? -3.151 -7.378 -15.613 1.00 84.12 95 VAL A CA 1
ATOM 706 C C . VAL A 1 95 ? -4.166 -6.241 -15.518 1.00 84.12 95 VAL A C 1
ATOM 708 O O . VAL A 1 95 ? -3.792 -5.082 -15.687 1.00 84.12 95 VAL A O 1
ATOM 711 N N . TYR A 1 96 ? -5.410 -6.550 -15.160 1.00 80.88 96 TYR A N 1
ATOM 712 C CA . TYR A 1 96 ? -6.450 -5.566 -14.894 1.00 80.88 96 TYR A CA 1
ATOM 713 C C . TYR A 1 96 ? -6.061 -4.648 -13.728 1.00 80.88 96 TYR A C 1
ATOM 715 O O . TYR A 1 96 ? -6.005 -3.429 -13.884 1.00 80.88 96 TYR A O 1
ATOM 723 N N . ARG A 1 97 ? -5.677 -5.220 -12.577 1.00 82.56 97 ARG A N 1
ATOM 724 C CA . ARG A 1 97 ? -5.220 -4.436 -11.415 1.00 82.56 97 ARG A CA 1
ATOM 725 C C . ARG A 1 97 ? -3.974 -3.603 -11.703 1.00 82.56 97 ARG A C 1
ATOM 727 O O . ARG A 1 97 ? -3.847 -2.506 -11.169 1.00 82.56 97 ARG A O 1
ATOM 734 N N . LEU A 1 98 ? -3.063 -4.107 -12.534 1.00 82.12 98 LEU A N 1
ATOM 735 C CA . LEU A 1 98 ? -1.881 -3.365 -12.971 1.00 82.12 98 LEU A CA 1
ATOM 736 C C . LEU A 1 98 ? -2.253 -2.169 -13.848 1.00 82.12 98 LEU A C 1
ATOM 738 O O . LEU A 1 98 ? -1.676 -1.100 -13.676 1.00 82.12 98 LEU A O 1
ATOM 742 N N . HIS A 1 99 ? -3.217 -2.329 -14.756 1.00 81.38 99 HIS A N 1
ATOM 743 C CA . HIS A 1 99 ? -3.625 -1.262 -15.665 1.00 81.38 99 HIS A CA 1
ATOM 744 C C . HIS A 1 99 ? -4.212 -0.058 -14.919 1.00 81.38 99 HIS A C 1
ATOM 746 O O . HIS A 1 99 ? -3.805 1.072 -15.177 1.00 81.38 99 HIS A O 1
ATOM 752 N N . TYR A 1 100 ? -5.081 -0.305 -13.935 1.00 78.56 100 TYR A N 1
ATOM 753 C CA . TYR A 1 100 ? -5.771 0.746 -13.177 1.00 78.56 100 TYR A CA 1
ATOM 754 C C . TYR A 1 100 ? -4.994 1.285 -11.965 1.00 78.56 100 TYR A C 1
ATOM 756 O O . TYR A 1 100 ? -5.498 2.130 -11.226 1.00 78.56 100 TYR A O 1
ATOM 764 N N . ASN A 1 101 ? -3.760 0.832 -11.729 1.00 83.88 101 ASN A N 1
ATOM 765 C CA . ASN A 1 101 ? -2.943 1.351 -10.635 1.00 83.88 101 ASN A CA 1
ATOM 766 C C . ASN A 1 101 ? -2.185 2.622 -11.061 1.00 83.88 101 ASN A C 1
ATOM 768 O O . ASN A 1 101 ? -1.007 2.574 -11.426 1.00 83.88 101 ASN A O 1
ATOM 772 N N . GLU A 1 102 ? -2.855 3.775 -10.987 1.00 78.12 102 GLU A N 1
ATOM 773 C CA . GLU A 1 102 ? -2.301 5.071 -11.414 1.00 78.12 102 GLU A CA 1
ATOM 774 C C . GLU A 1 102 ? -0.994 5.447 -10.702 1.00 78.12 102 GLU A C 1
ATOM 776 O O . GLU A 1 102 ? -0.051 5.917 -11.343 1.00 78.12 102 GLU A O 1
ATOM 781 N N . GLY A 1 103 ? -0.890 5.201 -9.391 1.00 77.94 103 GLY A N 1
ATOM 782 C CA . GLY A 1 103 ? 0.321 5.520 -8.623 1.00 77.94 103 GLY A CA 1
ATOM 783 C C . GLY A 1 103 ? 1.537 4.715 -9.092 1.00 77.94 103 GLY A C 1
ATOM 784 O O . GLY A 1 103 ? 2.654 5.232 -9.205 1.00 77.94 103 GLY A O 1
ATOM 785 N N . GLN A 1 104 ? 1.309 3.451 -9.445 1.00 80.75 104 GLN A N 1
ATOM 786 C CA . GLN A 1 104 ? 2.351 2.585 -9.975 1.00 80.75 104 GLN A CA 1
ATOM 787 C C . GLN A 1 104 ? 2.737 2.964 -11.408 1.00 80.75 104 GLN A C 1
ATOM 789 O O . GLN A 1 104 ? 3.927 3.089 -11.694 1.00 80.75 104 GLN A O 1
ATOM 794 N N . ASN A 1 105 ? 1.757 3.228 -12.278 1.00 82.69 105 ASN A N 1
ATOM 795 C CA . ASN A 1 105 ? 2.002 3.668 -13.655 1.00 82.69 105 ASN A CA 1
ATOM 796 C C . ASN A 1 105 ? 2.780 4.989 -13.699 1.00 82.69 105 ASN A C 1
ATOM 798 O O . ASN A 1 105 ? 3.678 5.167 -14.529 1.00 82.69 105 ASN A O 1
ATOM 802 N N . ARG A 1 106 ? 2.490 5.904 -12.765 1.00 83.88 106 ARG A N 1
ATOM 803 C CA . ARG A 1 106 ? 3.243 7.148 -12.601 1.00 83.88 106 ARG A CA 1
ATOM 804 C C . ARG A 1 106 ? 4.692 6.855 -12.224 1.00 83.88 106 ARG A C 1
ATOM 806 O O . ARG A 1 106 ? 5.593 7.301 -12.930 1.00 83.88 106 ARG A O 1
ATOM 813 N N . THR A 1 107 ? 4.924 6.044 -11.192 1.00 85.69 107 THR A N 1
ATOM 814 C CA . THR A 1 107 ? 6.281 5.644 -10.774 1.00 85.69 107 THR A CA 1
ATOM 815 C C . THR A 1 107 ? 7.069 5.007 -11.924 1.00 85.69 107 THR A C 1
ATOM 817 O O . THR A 1 107 ? 8.230 5.351 -12.151 1.00 85.69 107 THR A O 1
ATOM 820 N N . ASP A 1 108 ? 6.434 4.122 -12.694 1.00 88.50 108 ASP A N 1
ATOM 821 C CA . ASP A 1 108 ? 7.062 3.432 -13.824 1.00 88.50 108 ASP A CA 1
ATOM 822 C C . ASP A 1 108 ? 7.415 4.413 -14.955 1.00 88.50 108 ASP A C 1
ATOM 824 O O . ASP A 1 108 ? 8.499 4.331 -15.538 1.00 88.50 108 ASP A O 1
ATOM 828 N N . THR A 1 109 ? 6.558 5.405 -15.208 1.00 88.56 109 THR A N 1
ATOM 829 C CA . THR A 1 109 ? 6.815 6.478 -16.181 1.00 88.56 109 THR A CA 1
ATOM 830 C C . THR A 1 109 ? 7.999 7.350 -15.762 1.00 88.56 109 THR A C 1
ATOM 832 O O . THR A 1 109 ? 8.902 7.583 -16.567 1.00 88.56 109 THR A O 1
ATOM 835 N N . PHE A 1 110 ? 8.047 7.777 -14.495 1.00 89.50 110 PHE A N 1
ATOM 836 C CA . PHE A 1 110 ? 9.177 8.539 -13.947 1.00 89.50 110 PHE A CA 1
ATOM 837 C C . PHE A 1 110 ? 10.479 7.742 -14.022 1.00 89.50 110 PHE A C 1
ATOM 839 O O . PHE A 1 110 ? 11.500 8.264 -14.467 1.00 89.50 110 PHE A O 1
ATOM 846 N N . CYS A 1 111 ? 10.440 6.462 -13.652 1.00 92.06 111 CYS A N 1
ATOM 847 C CA . CYS A 1 111 ? 11.595 5.579 -13.733 1.00 92.06 111 CYS A CA 1
ATOM 848 C C . CYS A 1 111 ? 12.132 5.463 -15.168 1.00 92.06 111 CYS A C 1
ATOM 850 O O . CYS A 1 111 ? 13.333 5.629 -15.382 1.00 92.06 111 CYS A O 1
ATOM 852 N N . ARG A 1 112 ? 11.260 5.236 -16.163 1.00 92.56 112 ARG A N 1
ATOM 853 C CA . ARG A 1 112 ? 11.657 5.156 -17.580 1.00 92.56 112 ARG A CA 1
ATOM 854 C C . ARG A 1 112 ? 12.234 6.477 -18.084 1.00 92.56 112 ARG A C 1
ATOM 856 O O . ARG A 1 112 ? 13.283 6.467 -18.724 1.00 92.56 112 ARG A O 1
ATOM 863 N N . ALA A 1 113 ? 11.591 7.602 -17.769 1.00 92.50 113 ALA A N 1
ATOM 864 C CA . ALA A 1 113 ? 12.088 8.926 -18.139 1.00 92.50 113 ALA A CA 1
ATOM 865 C C . ALA A 1 113 ? 13.477 9.193 -17.533 1.00 92.50 113 ALA A C 1
ATOM 867 O O . ALA A 1 113 ? 14.401 9.592 -18.243 1.00 92.50 113 ALA A O 1
ATOM 868 N N . GLY A 1 114 ? 13.650 8.881 -16.245 1.00 94.06 114 GLY A N 1
ATOM 869 C CA . GLY A 1 114 ? 14.933 8.958 -15.551 1.00 94.06 114 GLY A CA 1
ATOM 870 C C . GLY A 1 114 ? 15.996 8.054 -16.166 1.00 94.06 114 GLY A C 1
ATOM 871 O O . GLY A 1 114 ? 17.131 8.484 -16.354 1.00 94.06 114 GLY A O 1
ATOM 872 N N . ALA A 1 115 ? 15.635 6.824 -16.536 1.00 94.94 115 ALA A N 1
ATOM 873 C CA . ALA A 1 115 ? 16.545 5.885 -17.180 1.00 94.94 115 ALA A CA 1
ATOM 874 C C . ALA A 1 115 ? 17.032 6.397 -18.543 1.00 94.94 115 ALA A C 1
ATOM 876 O O . ALA A 1 115 ? 18.229 6.359 -18.826 1.00 94.94 115 ALA A O 1
ATOM 877 N N . VAL A 1 116 ? 16.131 6.926 -19.373 1.00 95.56 116 VAL A N 1
ATOM 878 C CA . VAL A 1 116 ? 16.488 7.499 -20.680 1.00 95.56 116 VAL A CA 1
ATOM 879 C C . VAL A 1 116 ? 17.396 8.718 -20.506 1.00 95.56 116 VAL A C 1
ATOM 881 O O . VAL A 1 116 ? 18.457 8.784 -21.129 1.00 95.56 116 VAL A O 1
ATOM 884 N N . ALA A 1 117 ? 17.031 9.645 -19.617 1.00 94.56 117 ALA A N 1
ATOM 885 C CA . ALA A 1 117 ? 17.831 10.836 -19.340 1.00 94.56 117 ALA A CA 1
ATOM 886 C C . ALA A 1 117 ? 19.223 10.477 -18.788 1.00 94.56 117 ALA A C 1
ATOM 888 O O . ALA A 1 117 ? 20.238 11.010 -19.240 1.00 94.56 117 ALA A O 1
ATOM 889 N N . GLY A 1 118 ? 19.287 9.525 -17.855 1.00 94.75 118 GLY A N 1
ATOM 890 C CA . GLY A 1 118 ? 20.535 9.045 -17.270 1.00 94.75 118 GLY A CA 1
ATOM 891 C C . GLY A 1 118 ? 21.433 8.330 -18.281 1.00 94.75 118 GLY A C 1
ATOM 892 O O . GLY A 1 118 ? 22.645 8.552 -18.290 1.00 94.75 118 GLY A O 1
ATOM 893 N N . ALA A 1 119 ? 20.859 7.517 -19.172 1.00 94.94 119 ALA A N 1
ATOM 894 C CA . ALA A 1 119 ? 21.597 6.873 -20.257 1.00 94.94 119 ALA A CA 1
ATOM 895 C C . ALA A 1 119 ? 22.176 7.903 -21.236 1.00 94.94 119 ALA A C 1
ATOM 897 O O . ALA A 1 119 ? 23.354 7.815 -21.585 1.00 94.94 119 ALA A O 1
ATOM 898 N N . ALA A 1 120 ? 21.383 8.906 -21.630 1.00 94.06 120 ALA A N 1
ATOM 899 C CA . ALA A 1 120 ? 21.826 9.984 -22.511 1.00 94.06 120 ALA A CA 1
ATOM 900 C C . ALA A 1 120 ? 22.967 10.804 -21.883 1.00 94.06 120 ALA A C 1
ATOM 902 O O . ALA A 1 120 ? 23.997 11.029 -22.521 1.00 94.06 120 ALA A O 1
ATOM 903 N N . ALA A 1 121 ? 22.837 11.176 -20.606 1.00 93.75 121 ALA A N 1
ATOM 904 C CA . ALA A 1 121 ? 23.883 11.891 -19.875 1.00 93.75 121 ALA A CA 1
ATOM 905 C C . ALA A 1 121 ? 25.178 11.067 -19.753 1.00 93.75 121 ALA A C 1
ATOM 907 O O . ALA A 1 121 ? 26.281 11.595 -19.917 1.00 93.75 121 ALA A O 1
ATOM 908 N N . ALA A 1 122 ? 25.066 9.759 -19.503 1.00 91.94 122 ALA A N 1
ATOM 909 C CA . ALA A 1 122 ? 26.224 8.874 -19.442 1.00 91.94 122 ALA A CA 1
ATOM 910 C C . ALA A 1 122 ? 26.891 8.688 -20.812 1.00 91.94 122 ALA A C 1
ATOM 912 O O . ALA A 1 122 ? 28.120 8.677 -20.878 1.00 91.94 122 ALA A O 1
ATOM 913 N N . ALA A 1 123 ? 26.109 8.605 -21.893 1.00 93.19 123 ALA A N 1
ATOM 914 C CA . ALA A 1 123 ? 26.628 8.548 -23.256 1.00 93.19 123 ALA A CA 1
ATOM 915 C C . ALA A 1 123 ? 27.429 9.808 -23.608 1.00 93.19 123 ALA A C 1
ATOM 917 O O . ALA A 1 123 ? 28.522 9.701 -24.161 1.00 93.19 123 ALA A O 1
ATOM 918 N N . ALA A 1 124 ? 26.922 10.985 -23.226 1.00 92.75 124 ALA A N 1
ATOM 919 C CA . ALA A 1 124 ? 27.597 12.258 -23.459 1.00 92.75 124 ALA A CA 1
ATOM 920 C C . ALA A 1 124 ? 28.928 12.375 -22.691 1.00 92.75 124 ALA A C 1
ATOM 922 O O . ALA A 1 124 ? 29.887 12.941 -23.206 1.00 92.75 124 ALA A O 1
ATOM 923 N N . LYS A 1 125 ? 29.006 11.830 -21.467 1.00 90.94 125 LYS A N 1
ATOM 924 C CA . LYS A 1 125 ? 30.177 11.989 -20.585 1.00 90.94 125 LYS A CA 1
ATOM 925 C C . LYS A 1 125 ? 31.228 10.882 -20.708 1.00 90.94 125 LYS A C 1
ATOM 927 O O . LYS A 1 125 ? 32.411 11.144 -20.518 1.00 90.94 125 LYS A O 1
ATOM 932 N N . PHE A 1 126 ? 30.808 9.646 -20.970 1.00 88.44 126 PHE A N 1
ATOM 933 C CA . PHE A 1 126 ? 31.674 8.459 -20.950 1.00 88.44 126 PHE A CA 1
ATOM 934 C C . PHE A 1 126 ? 31.661 7.675 -22.274 1.00 88.44 126 PHE A C 1
ATOM 936 O O . PHE A 1 126 ? 32.287 6.618 -22.362 1.00 88.44 126 PHE A O 1
ATOM 943 N N . GLY A 1 127 ? 30.957 8.177 -23.295 1.00 87.81 127 GLY A N 1
ATOM 944 C CA . GLY A 1 127 ? 30.747 7.504 -24.576 1.00 87.81 127 GLY A CA 1
ATOM 945 C C . GLY A 1 127 ? 29.601 6.486 -24.543 1.00 87.81 127 GLY A C 1
ATOM 946 O O . GLY A 1 127 ? 29.163 6.031 -23.486 1.00 87.81 127 GLY A O 1
ATOM 947 N N . ALA A 1 128 ? 29.124 6.079 -25.723 1.00 87.00 128 ALA A N 1
ATOM 948 C CA . ALA A 1 128 ? 27.982 5.168 -25.899 1.00 87.00 128 ALA A CA 1
ATOM 949 C C . ALA A 1 128 ? 28.292 3.683 -25.586 1.00 87.00 128 ALA A C 1
ATOM 951 O O . ALA A 1 128 ? 27.718 2.764 -26.172 1.00 87.00 128 ALA A O 1
ATOM 952 N N . GLY A 1 129 ? 29.215 3.415 -24.660 1.00 90.00 129 GLY A N 1
ATOM 953 C CA . GLY A 1 129 ? 29.542 2.058 -24.233 1.00 90.00 129 GLY A CA 1
ATOM 954 C C . GLY A 1 129 ? 28.397 1.426 -23.437 1.00 90.00 129 GLY A C 1
ATOM 955 O O . GLY A 1 129 ? 27.812 2.069 -22.566 1.00 90.00 129 GLY A O 1
ATOM 956 N N . ARG A 1 130 ? 28.126 0.132 -23.663 1.00 90.50 130 ARG A N 1
ATOM 957 C CA . ARG A 1 130 ? 27.070 -0.640 -22.965 1.00 90.50 130 ARG A CA 1
ATOM 958 C C . ARG A 1 130 ? 27.080 -0.447 -21.446 1.00 90.50 130 ARG A C 1
ATOM 960 O O . ARG A 1 130 ? 26.037 -0.258 -20.831 1.00 90.50 130 ARG A O 1
ATOM 967 N N . THR A 1 131 ? 28.264 -0.464 -20.842 1.00 90.25 131 THR A N 1
ATOM 968 C CA . THR A 1 131 ? 28.434 -0.292 -19.395 1.00 90.25 131 THR A CA 1
ATOM 969 C C . THR A 1 131 ? 28.032 1.104 -18.928 1.00 90.25 131 THR A C 1
ATOM 971 O O . THR A 1 131 ? 27.396 1.231 -17.887 1.00 90.25 131 THR A O 1
ATOM 974 N N . ALA A 1 132 ? 28.395 2.141 -19.688 1.00 90.06 132 ALA A N 1
ATOM 975 C CA . ALA A 1 132 ? 28.066 3.526 -19.372 1.00 90.06 132 ALA A CA 1
ATOM 976 C C . ALA A 1 132 ? 26.567 3.785 -19.550 1.00 90.06 132 ALA A C 1
ATOM 978 O O . ALA A 1 132 ? 25.948 4.344 -18.653 1.00 90.06 132 ALA A O 1
ATOM 979 N N . LEU A 1 133 ? 25.971 3.290 -20.640 1.00 93.44 133 LEU A N 1
ATOM 980 C CA . LEU A 1 133 ? 24.531 3.385 -20.892 1.00 93.44 133 LEU A CA 1
ATOM 981 C C . LEU A 1 133 ? 23.715 2.696 -19.795 1.00 93.44 133 LEU A C 1
ATOM 983 O O . LEU A 1 133 ? 22.834 3.317 -19.212 1.00 93.44 133 LEU A O 1
ATOM 987 N N . ASN A 1 134 ? 24.049 1.449 -19.452 1.00 92.94 134 ASN A N 1
ATOM 988 C CA . ASN A 1 134 ? 23.333 0.697 -18.418 1.00 92.94 134 ASN A CA 1
ATOM 989 C C . ASN A 1 134 ? 23.507 1.320 -17.027 1.00 92.94 134 ASN A C 1
ATOM 991 O O . ASN A 1 134 ? 22.557 1.368 -16.251 1.00 92.94 134 ASN A O 1
ATOM 995 N N . ALA A 1 135 ? 24.714 1.788 -16.697 1.00 92.19 135 ALA A N 1
ATOM 996 C CA . ALA A 1 135 ? 24.966 2.454 -15.424 1.00 92.19 135 ALA A CA 1
ATOM 997 C C . ALA A 1 135 ? 24.259 3.814 -15.344 1.00 92.19 135 ALA A C 1
ATOM 999 O O . ALA A 1 135 ? 23.677 4.135 -14.314 1.00 92.19 135 ALA A O 1
ATOM 1000 N N . GLY A 1 136 ? 24.270 4.585 -16.433 1.00 93.31 136 GLY A N 1
ATOM 1001 C CA . GLY A 1 136 ? 23.541 5.842 -16.552 1.00 93.31 136 GLY A CA 1
ATOM 1002 C C . GLY A 1 136 ? 22.038 5.642 -16.417 1.00 93.31 136 GLY A C 1
ATOM 1003 O O . GLY A 1 136 ? 21.404 6.334 -15.626 1.00 93.31 136 GLY A O 1
ATOM 1004 N N . ALA A 1 137 ? 21.487 4.646 -17.115 1.00 95.38 137 ALA A N 1
ATOM 1005 C CA . ALA A 1 137 ? 20.081 4.276 -17.020 1.00 95.38 137 ALA A CA 1
ATOM 1006 C C . ALA A 1 137 ? 19.689 3.887 -15.592 1.00 95.38 137 ALA A C 1
ATOM 1008 O O . ALA A 1 137 ? 18.709 4.398 -15.062 1.00 95.38 137 ALA A O 1
ATOM 1009 N N . ALA A 1 138 ? 20.481 3.031 -14.944 1.00 94.38 138 ALA A N 1
ATOM 1010 C CA . ALA A 1 138 ? 20.229 2.617 -13.570 1.00 94.38 138 ALA A CA 1
ATOM 1011 C C . ALA A 1 138 ? 20.328 3.795 -12.586 1.00 94.38 138 ALA A C 1
ATOM 1013 O O . ALA A 1 138 ? 19.463 3.972 -11.733 1.00 94.38 138 ALA A O 1
ATOM 1014 N N . PHE A 1 139 ? 21.341 4.655 -12.719 1.00 94.62 139 PHE A N 1
ATOM 1015 C CA . PHE A 1 139 ? 21.474 5.821 -11.846 1.00 94.62 139 PHE A CA 1
ATOM 1016 C C . PHE A 1 139 ? 20.304 6.799 -12.012 1.00 94.62 139 PHE A C 1
ATOM 1018 O O . PHE A 1 139 ? 19.709 7.230 -11.024 1.00 94.62 139 PHE A O 1
ATOM 1025 N N . GLY A 1 140 ? 19.957 7.119 -13.262 1.00 94.19 140 GLY A N 1
ATOM 1026 C CA . GLY A 1 140 ? 18.863 8.028 -13.591 1.00 94.19 140 GLY A CA 1
ATOM 1027 C C . GLY A 1 140 ? 17.497 7.490 -13.166 1.00 94.19 140 GLY A C 1
ATOM 1028 O O . GLY A 1 140 ? 16.683 8.247 -12.644 1.00 94.19 140 GLY A O 1
ATOM 1029 N N . ALA A 1 141 ? 17.270 6.180 -13.299 1.00 94.69 141 ALA A N 1
ATOM 1030 C CA . ALA A 1 141 ? 16.076 5.510 -12.791 1.00 94.69 141 ALA A CA 1
ATOM 1031 C C . ALA A 1 141 ? 15.928 5.676 -11.271 1.00 94.69 141 ALA A C 1
ATOM 1033 O O . ALA A 1 141 ? 14.867 6.083 -10.801 1.00 94.69 141 ALA A O 1
ATOM 1034 N N . SER A 1 142 ? 16.993 5.416 -10.506 1.00 93.44 142 SER A N 1
ATOM 1035 C CA . SER A 1 142 ? 16.989 5.551 -9.042 1.00 93.44 142 SER A CA 1
ATOM 1036 C C . SER A 1 142 ? 16.736 6.986 -8.588 1.00 93.44 142 SER A C 1
ATOM 1038 O O . SER A 1 142 ? 15.961 7.212 -7.660 1.00 93.44 142 SER A O 1
ATOM 1040 N N . LEU A 1 143 ? 17.361 7.964 -9.253 1.00 93.12 143 LEU A N 1
ATOM 1041 C CA . LEU A 1 143 ? 17.169 9.377 -8.930 1.00 93.12 143 LEU A CA 1
ATOM 1042 C C . LEU A 1 143 ? 15.742 9.840 -9.248 1.00 93.12 143 LEU A C 1
ATOM 1044 O O . LEU A 1 143 ? 15.154 10.570 -8.459 1.00 93.12 143 LEU A O 1
ATOM 1048 N N . ALA A 1 144 ? 15.165 9.387 -10.363 1.00 91.94 144 ALA A N 1
ATOM 1049 C CA . ALA A 1 144 ? 13.793 9.725 -10.726 1.00 91.94 144 ALA A CA 1
ATOM 1050 C C . ALA A 1 144 ? 12.758 9.110 -9.774 1.00 91.94 144 ALA A C 1
ATOM 1052 O O . ALA A 1 144 ? 11.764 9.761 -9.464 1.00 91.94 144 ALA A O 1
ATOM 1053 N N . VAL A 1 145 ? 13.001 7.896 -9.265 1.00 88.19 145 VAL A N 1
ATOM 1054 C CA . VAL A 1 145 ? 12.151 7.293 -8.225 1.00 88.19 145 VAL A CA 1
ATOM 1055 C C . VAL A 1 145 ? 12.230 8.101 -6.928 1.00 88.19 145 VAL A C 1
ATOM 1057 O O . VAL A 1 145 ? 11.190 8.422 -6.362 1.00 88.19 145 VAL A O 1
ATOM 1060 N N . LEU A 1 146 ? 13.429 8.501 -6.488 1.00 87.44 146 LEU A N 1
ATOM 1061 C CA . LEU A 1 146 ? 13.571 9.379 -5.320 1.00 87.44 146 LEU A CA 1
ATOM 1062 C C . LEU A 1 146 ? 12.889 10.734 -5.523 1.00 87.44 146 LEU A C 1
ATOM 1064 O O . LEU A 1 146 ? 12.183 11.192 -4.634 1.00 87.44 146 LEU A O 1
ATOM 1068 N N . ALA A 1 147 ? 13.066 11.356 -6.689 1.00 86.56 147 ALA A N 1
ATOM 1069 C CA . ALA A 1 147 ? 12.426 12.626 -7.014 1.00 86.56 147 ALA A CA 1
ATOM 1070 C C . ALA A 1 147 ? 10.897 12.500 -7.026 1.00 86.56 147 ALA A C 1
ATOM 1072 O O . ALA A 1 147 ? 10.202 13.395 -6.551 1.00 86.56 147 ALA A O 1
ATOM 1073 N N . HIS A 1 148 ? 10.365 11.378 -7.520 1.00 86.25 148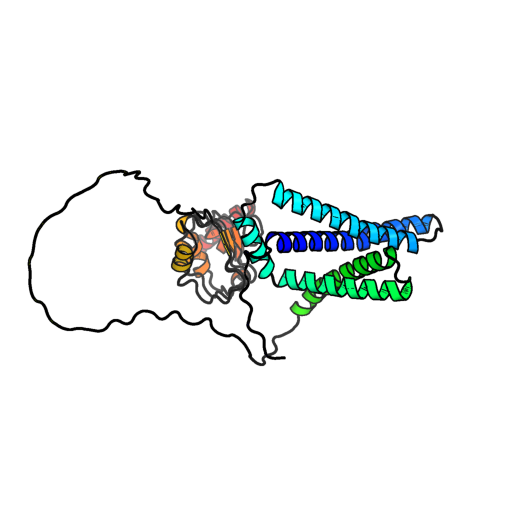 HIS A N 1
ATOM 1074 C CA . HIS A 1 148 ? 8.933 11.098 -7.493 1.00 86.25 148 HIS A CA 1
ATOM 1075 C C . HIS A 1 148 ? 8.399 10.951 -6.061 1.00 86.25 148 HIS A C 1
ATOM 1077 O O . HIS A 1 148 ? 7.356 11.522 -5.748 1.00 86.25 148 HIS A O 1
ATOM 1083 N N . VAL A 1 149 ? 9.126 10.236 -5.193 1.00 84.12 149 VAL A N 1
ATOM 1084 C CA . VAL A 1 149 ? 8.777 10.077 -3.771 1.00 84.12 149 VAL A CA 1
ATOM 1085 C C . VAL A 1 149 ? 8.878 11.410 -3.020 1.00 84.12 149 VAL A C 1
ATOM 1087 O O . VAL A 1 149 ? 7.973 11.744 -2.267 1.00 84.12 149 VAL A O 1
ATOM 1090 N N . ALA A 1 150 ? 9.913 12.212 -3.272 1.00 80.12 150 ALA A N 1
ATOM 1091 C CA . ALA A 1 150 ? 10.065 13.538 -2.666 1.00 80.12 150 ALA A CA 1
ATOM 1092 C C . ALA A 1 150 ? 8.974 14.520 -3.133 1.00 80.12 150 ALA A C 1
ATOM 1094 O O . ALA A 1 150 ? 8.440 15.286 -2.341 1.00 80.12 150 ALA A O 1
ATOM 1095 N N . SER A 1 151 ? 8.558 14.434 -4.401 1.00 72.12 151 SER A N 1
ATOM 1096 C CA . SER A 1 151 ? 7.441 15.230 -4.940 1.00 72.12 151 SER A CA 1
ATOM 1097 C C . SER A 1 151 ? 6.080 14.854 -4.333 1.00 72.12 151 SER A C 1
ATOM 1099 O O . SER A 1 151 ? 5.094 15.555 -4.556 1.00 72.12 151 SER A O 1
ATOM 1101 N N . TYR A 1 152 ? 5.997 13.733 -3.609 1.00 64.12 152 TYR A N 1
ATOM 1102 C CA . TYR A 1 152 ? 4.802 13.340 -2.865 1.00 64.12 152 TYR A CA 1
ATOM 1103 C C . TYR A 1 152 ? 4.686 14.073 -1.520 1.00 64.12 152 TYR A C 1
ATOM 1105 O O . TYR A 1 152 ? 3.564 14.264 -1.053 1.00 64.12 152 TYR A O 1
ATOM 1113 N N . GLU A 1 153 ? 5.799 14.521 -0.925 1.00 55.56 153 GLU A N 1
ATOM 1114 C CA . GLU A 1 153 ? 5.779 15.303 0.321 1.00 55.56 153 GLU A CA 1
ATOM 1115 C C . GLU A 1 153 ? 5.296 16.745 0.075 1.00 55.56 153 GLU A C 1
ATOM 1117 O O . GLU A 1 153 ? 4.447 17.233 0.820 1.00 55.56 153 GLU A O 1
ATOM 1122 N N . ASP A 1 154 ? 5.693 17.379 -1.035 1.00 43.78 154 ASP A N 1
ATOM 1123 C CA . ASP A 1 154 ? 5.316 18.770 -1.374 1.00 43.78 154 ASP A CA 1
ATOM 1124 C C . ASP A 1 154 ? 3.824 18.966 -1.722 1.00 43.78 154 ASP A C 1
ATOM 1126 O O . ASP A 1 154 ? 3.281 20.068 -1.632 1.00 43.78 154 ASP A O 1
ATOM 1130 N N . LEU A 1 155 ? 3.106 17.903 -2.101 1.00 45.22 155 LEU A N 1
ATOM 1131 C CA . LEU A 1 155 ? 1.664 17.981 -2.385 1.00 45.22 155 LEU A CA 1
ATOM 1132 C C . LEU A 1 155 ? 0.791 17.917 -1.123 1.00 45.22 155 LEU A C 1
ATOM 1134 O O . LEU A 1 155 ? -0.423 18.103 -1.222 1.00 45.22 155 LEU A O 1
ATOM 1138 N N . SER A 1 156 ? 1.382 17.687 0.054 1.00 44.81 156 SER A N 1
ATOM 1139 C CA . SER A 1 156 ? 0.666 17.765 1.332 1.00 44.81 156 SER A CA 1
ATOM 1140 C C . SER A 1 156 ? 0.469 19.206 1.837 1.00 44.81 156 SER A C 1
ATOM 1142 O O . SER A 1 156 ? -0.365 19.424 2.715 1.00 44.81 156 SER A O 1
ATOM 1144 N N . GLU A 1 157 ? 1.134 20.200 1.221 1.00 44.69 157 GLU A N 1
ATOM 1145 C CA . GLU A 1 157 ? 1.045 21.624 1.598 1.00 44.69 157 GLU A CA 1
ATOM 1146 C C . GLU A 1 157 ? 0.329 22.545 0.581 1.00 44.69 157 GLU A C 1
ATOM 1148 O O . GLU A 1 157 ? 0.073 23.717 0.875 1.00 44.69 157 GLU A O 1
ATOM 1153 N N . LEU A 1 158 ? -0.080 22.062 -0.599 1.00 34.50 158 LEU A N 1
ATOM 1154 C CA . LEU A 1 158 ? -0.732 22.918 -1.603 1.00 34.50 158 LEU A CA 1
ATOM 1155 C C . LEU A 1 158 ? -2.260 22.996 -1.418 1.00 34.50 158 LEU A C 1
ATOM 1157 O O . LEU A 1 158 ? -3.020 22.096 -1.774 1.00 34.50 158 LEU A O 1
ATOM 1161 N N . LYS A 1 159 ? -2.698 24.138 -0.868 1.00 33.94 159 LYS A N 1
ATOM 1162 C CA . LYS A 1 159 ? -4.094 24.606 -0.755 1.00 33.94 159 LYS A CA 1
ATOM 1163 C C . LYS A 1 159 ? -4.889 24.473 -2.073 1.00 33.94 159 LYS A C 1
ATOM 1165 O O . LYS A 1 159 ? -4.319 24.616 -3.154 1.00 33.94 159 LYS A O 1
ATOM 1170 N N . PRO A 1 160 ? -6.222 24.282 -2.000 1.00 32.78 160 PRO A N 1
ATOM 1171 C CA . PRO A 1 160 ? -7.060 24.020 -3.166 1.00 32.78 160 PRO A CA 1
ATOM 1172 C C . PRO A 1 160 ? -7.151 25.242 -4.088 1.00 32.78 160 PRO A C 1
ATOM 1174 O O . PRO A 1 160 ? -7.597 26.313 -3.674 1.00 32.78 160 PRO A O 1
ATOM 1177 N N . VAL A 1 161 ? -6.790 25.063 -5.359 1.00 33.84 161 VAL A N 1
ATOM 1178 C CA . VAL A 1 161 ? -7.095 26.023 -6.425 1.00 33.84 161 VAL A CA 1
ATOM 1179 C C . VAL A 1 161 ? -8.410 25.608 -7.079 1.00 33.84 161 VAL A C 1
ATOM 1181 O O . VAL A 1 161 ? -8.503 24.584 -7.753 1.00 33.84 161 VAL A O 1
ATOM 1184 N N . ASN A 1 162 ? -9.444 26.418 -6.853 1.00 33.84 162 ASN A N 1
ATOM 1185 C CA . ASN A 1 162 ? -10.688 26.392 -7.614 1.00 33.84 162 ASN A CA 1
ATOM 1186 C C . ASN A 1 162 ? -10.403 26.782 -9.072 1.00 33.84 162 ASN A C 1
ATOM 1188 O O . ASN A 1 162 ? -9.934 27.891 -9.318 1.00 33.84 162 ASN A O 1
ATOM 1192 N N . GLY A 1 163 ? -10.748 25.926 -10.038 1.00 28.91 163 GLY A N 1
ATOM 1193 C CA . GLY A 1 163 ? -10.757 26.328 -11.446 1.00 28.91 163 GLY A CA 1
ATOM 1194 C C . GLY A 1 163 ? -10.826 25.190 -12.463 1.00 28.91 163 GLY A C 1
ATOM 1195 O O . GLY A 1 163 ? -9.819 24.573 -12.769 1.00 28.91 163 GLY A O 1
ATOM 1196 N N . PHE A 1 164 ? -12.014 25.022 -13.051 1.00 26.27 164 PHE A N 1
ATOM 1197 C CA . PHE A 1 164 ? -12.266 24.546 -14.422 1.00 26.27 164 PHE A CA 1
ATOM 1198 C C . PHE A 1 164 ? -12.013 23.074 -14.821 1.00 26.27 164 PHE A C 1
ATOM 1200 O O . PHE A 1 164 ? -10.992 22.686 -15.372 1.00 26.27 164 PHE A O 1
ATOM 1207 N N . VAL A 1 165 ? -13.089 22.298 -14.650 1.00 37.00 165 VAL A N 1
ATOM 1208 C CA . VAL A 1 165 ? -13.778 21.425 -15.629 1.00 37.00 165 VAL A CA 1
ATOM 1209 C C . VAL A 1 165 ? -13.150 21.281 -17.030 1.00 37.00 165 VAL A C 1
ATOM 1211 O O . VAL A 1 165 ? -13.153 22.237 -17.806 1.00 37.00 165 VAL A O 1
ATOM 1214 N N . LYS A 1 166 ? -12.852 20.031 -17.429 1.00 26.36 166 LYS A N 1
ATOM 1215 C CA . LYS A 1 166 ? -13.376 19.404 -18.666 1.00 26.36 166 LYS A CA 1
ATOM 1216 C C . LYS A 1 166 ? -13.051 17.906 -18.737 1.00 26.36 166 LYS A C 1
ATOM 1218 O O . LYS A 1 166 ? -11.889 17.532 -18.681 1.00 26.36 166 LYS A O 1
ATOM 1223 N N . GLY A 1 167 ? -14.089 17.092 -18.955 1.00 28.20 167 GLY A N 1
ATOM 1224 C CA . GLY A 1 167 ? -13.952 15.751 -19.534 1.00 28.20 167 GLY A CA 1
ATOM 1225 C C . GLY A 1 167 ? -14.295 14.565 -18.632 1.00 28.20 167 GLY A C 1
ATOM 1226 O O . GLY A 1 167 ? -13.476 13.670 -18.506 1.00 28.20 167 GLY A O 1
ATOM 1227 N N . CYS A 1 168 ? -15.501 14.507 -18.060 1.00 27.91 168 CYS A N 1
ATOM 1228 C CA . CYS A 1 168 ? -16.087 13.214 -17.688 1.00 27.91 168 CYS A CA 1
ATOM 1229 C C . CYS A 1 168 ? -17.239 12.932 -18.651 1.00 27.91 168 CYS A C 1
ATOM 1231 O O . CYS A 1 168 ? -18.322 13.502 -18.512 1.00 27.91 168 CYS A O 1
ATOM 1233 N N . ALA A 1 169 ? -16.987 12.086 -19.649 1.00 26.66 169 ALA A N 1
ATOM 1234 C CA . ALA A 1 169 ? -18.056 11.408 -20.358 1.00 26.66 169 ALA A CA 1
ATOM 1235 C C . ALA A 1 169 ? -18.721 10.443 -19.367 1.00 26.66 169 ALA A C 1
ATOM 1237 O O . ALA A 1 169 ? -18.058 9.622 -18.736 1.00 26.66 169 ALA A O 1
ATOM 1238 N N . ALA A 1 170 ? -20.027 10.599 -19.173 1.00 30.09 170 ALA A N 1
ATOM 1239 C CA . ALA A 1 170 ? -20.830 9.618 -18.463 1.00 30.09 170 ALA A CA 1
ATOM 1240 C C . ALA A 1 170 ? -20.923 8.339 -19.318 1.00 30.09 170 ALA A C 1
ATOM 1242 O O . ALA A 1 170 ? -21.122 8.460 -20.530 1.00 30.09 170 ALA A O 1
ATOM 1243 N N . PRO A 1 171 ? -20.836 7.130 -18.738 1.00 32.53 171 PRO A N 1
ATOM 1244 C CA . PRO A 1 171 ? -21.183 5.925 -19.475 1.00 32.53 171 PRO A CA 1
ATOM 1245 C C . PRO A 1 171 ? -22.683 5.957 -19.834 1.00 32.53 171 PRO A C 1
ATOM 1247 O O . PRO A 1 171 ? -23.495 6.446 -19.037 1.00 32.53 171 PRO A O 1
ATOM 1250 N N . PRO A 1 172 ? -23.075 5.477 -21.028 1.00 29.58 172 PRO A N 1
ATOM 1251 C CA . PRO A 1 172 ? -24.460 5.514 -21.474 1.00 29.58 172 PRO A CA 1
ATOM 1252 C C . PRO A 1 172 ? -25.350 4.676 -20.549 1.00 29.58 172 PRO A C 1
ATOM 1254 O O . PRO A 1 172 ? -25.087 3.507 -20.275 1.00 29.58 172 PRO A O 1
ATOM 1257 N N . GLN A 1 173 ? -26.422 5.309 -20.072 1.00 26.12 173 GLN A N 1
ATOM 1258 C CA . GLN A 1 173 ? -27.502 4.680 -19.320 1.00 26.12 173 GLN A CA 1
ATOM 1259 C C . GLN A 1 173 ? -28.147 3.587 -20.182 1.00 26.12 173 GLN A C 1
ATOM 1261 O O . GLN A 1 173 ? -28.708 3.869 -21.241 1.00 26.12 173 GLN A O 1
ATOM 1266 N N . LEU A 1 174 ? -28.086 2.338 -19.720 1.00 26.69 174 LEU A N 1
ATOM 1267 C CA . LEU A 1 174 ? -28.848 1.238 -20.298 1.00 26.69 174 LEU A CA 1
ATOM 1268 C C . LEU A 1 174 ? -30.333 1.463 -19.959 1.00 26.69 174 LEU A C 1
ATOM 1270 O O . LEU A 1 174 ? -30.739 1.396 -18.798 1.00 26.69 174 LEU A O 1
ATOM 1274 N N . ASN A 1 175 ? -31.133 1.796 -20.973 1.00 29.03 175 ASN A N 1
ATOM 1275 C CA . ASN A 1 175 ? -32.558 2.093 -20.837 1.00 29.03 175 ASN A CA 1
ATOM 1276 C C . ASN A 1 175 ? -33.329 0.926 -20.192 1.00 29.03 175 ASN A C 1
ATOM 1278 O O . ASN A 1 175 ? -33.302 -0.203 -20.681 1.00 29.03 175 ASN A O 1
ATOM 1282 N N . LYS A 1 176 ? -34.074 1.225 -19.119 1.00 26.73 176 LYS A N 1
ATOM 1283 C CA . LYS A 1 176 ? -35.124 0.351 -18.569 1.00 26.73 176 LYS A CA 1
ATOM 1284 C C . LYS A 1 176 ? -36.286 0.220 -19.571 1.00 26.73 176 LYS A C 1
ATOM 1286 O O . LYS A 1 176 ? -36.620 1.212 -20.222 1.00 26.73 176 LYS A O 1
ATOM 1291 N N . PRO A 1 177 ? -36.954 -0.945 -19.662 1.00 26.22 177 PRO A N 1
ATOM 1292 C CA . PRO A 1 177 ? -38.122 -1.108 -20.517 1.00 26.22 177 PRO A CA 1
ATOM 1293 C C . PRO A 1 177 ? -39.350 -0.401 -19.920 1.00 26.22 177 PRO A C 1
ATOM 1295 O O . PRO A 1 177 ? -39.660 -0.536 -18.737 1.00 26.22 177 PRO A O 1
ATOM 1298 N N . SER A 1 178 ? -40.030 0.361 -20.775 1.00 26.09 178 SER A N 1
ATOM 1299 C CA . SER A 1 178 ? -41.297 1.051 -20.523 1.00 26.09 178 SER A CA 1
ATOM 1300 C C . SER A 1 178 ? -42.482 0.087 -20.657 1.00 26.09 178 SER A C 1
ATOM 1302 O O . SER A 1 178 ? -42.571 -0.675 -21.620 1.00 26.09 178 SER A O 1
ATOM 1304 N N . THR A 1 179 ? -43.402 0.144 -19.697 1.00 28.91 179 THR A N 1
ATOM 1305 C CA . THR A 1 179 ? -44.739 -0.458 -19.726 1.00 28.91 179 THR A CA 1
ATOM 1306 C C . THR A 1 179 ? -45.763 0.523 -20.308 1.00 28.91 179 THR A C 1
ATOM 1308 O O . THR A 1 179 ? -45.888 1.621 -19.775 1.00 28.91 179 THR A O 1
ATOM 1311 N N . ALA A 1 180 ? -46.562 0.111 -21.309 1.00 24.97 180 ALA A N 1
ATOM 1312 C CA . ALA A 1 180 ? -47.931 0.615 -21.547 1.00 24.97 180 ALA A CA 1
ATOM 1313 C C . ALA A 1 180 ? -48.719 -0.197 -22.616 1.00 24.97 180 ALA A C 1
ATOM 1315 O O . ALA A 1 180 ? -48.389 -0.166 -23.794 1.00 24.97 180 ALA A O 1
ATOM 1316 N N . ASN A 1 181 ? -49.778 -0.882 -22.155 1.00 25.36 181 ASN A N 1
ATOM 1317 C CA . ASN A 1 181 ? -51.155 -1.020 -22.689 1.00 25.36 181 ASN A CA 1
ATOM 1318 C C . ASN A 1 181 ? -51.466 -1.343 -24.183 1.00 25.36 181 ASN A C 1
ATOM 1320 O O . ASN A 1 181 ? -51.410 -0.451 -25.015 1.00 25.36 181 ASN A O 1
ATOM 1324 N N . ALA A 1 182 ? -51.932 -2.594 -24.423 1.00 22.45 182 ALA A N 1
ATOM 1325 C CA . ALA A 1 182 ? -53.210 -3.103 -25.025 1.00 22.45 182 ALA A CA 1
ATOM 1326 C C . ALA A 1 182 ? -53.845 -2.451 -26.307 1.00 22.45 182 ALA A C 1
ATOM 1328 O O . ALA A 1 182 ? -53.543 -1.294 -26.566 1.00 22.45 182 ALA A O 1
ATOM 1329 N N . PRO A 1 183 ? -54.811 -3.076 -27.063 1.00 29.03 183 PRO A N 1
ATOM 1330 C CA . PRO A 1 183 ? -55.597 -4.295 -26.758 1.00 29.03 183 PRO A CA 1
ATOM 1331 C C . PRO A 1 183 ? -56.044 -5.231 -27.955 1.00 29.03 183 PRO A C 1
ATOM 1333 O O . PRO A 1 183 ? -55.868 -4.920 -29.123 1.00 29.03 183 PRO A O 1
ATOM 1336 N N . VAL A 1 184 ? -56.707 -6.355 -27.599 1.00 22.56 184 VAL A N 1
ATOM 1337 C CA . VAL A 1 184 ? -57.710 -7.222 -28.312 1.00 22.56 184 VAL A CA 1
ATOM 1338 C C . VAL A 1 184 ? -57.383 -7.935 -29.657 1.00 22.56 184 VAL A C 1
ATOM 1340 O O . VAL A 1 184 ? -57.315 -7.312 -30.706 1.00 22.56 184 VAL A O 1
ATOM 1343 N N . THR A 1 185 ? -57.377 -9.283 -29.668 1.00 23.22 185 THR A N 1
ATOM 1344 C CA . THR A 1 185 ? -58.395 -10.194 -30.292 1.00 23.22 185 THR A CA 1
ATOM 1345 C C . THR A 1 185 ? -57.908 -11.660 -30.364 1.00 23.22 185 THR A C 1
ATOM 1347 O O . THR A 1 185 ? -56.786 -11.951 -30.756 1.00 23.22 185 THR A O 1
ATOM 1350 N N . LYS A 1 186 ? -58.782 -12.596 -29.956 1.00 21.67 186 LYS A N 1
ATOM 1351 C CA . LYS A 1 186 ? -58.758 -14.055 -30.241 1.00 21.67 186 LYS A CA 1
ATOM 1352 C C . LYS A 1 186 ? -59.535 -14.297 -31.552 1.00 21.67 186 LYS A C 1
ATOM 1354 O O . LYS A 1 186 ? -60.421 -13.480 -31.813 1.00 21.67 186 LYS A O 1
ATOM 1359 N N . PRO A 1 187 ? -59.298 -15.378 -32.334 1.00 27.58 187 PRO A N 1
ATOM 1360 C CA . PRO A 1 187 ? -59.974 -16.679 -32.103 1.00 27.58 187 PRO A CA 1
ATOM 1361 C C . PRO A 1 187 ? -59.143 -17.969 -32.379 1.00 27.58 187 PRO A C 1
ATOM 1363 O O . PRO A 1 187 ? -58.210 -17.947 -33.167 1.00 27.58 187 PRO A O 1
ATOM 1366 N N . THR A 1 188 ? -59.523 -19.061 -31.679 1.00 22.48 188 THR A N 1
ATOM 1367 C CA . THR A 1 188 ? -59.928 -20.428 -32.157 1.00 22.48 188 THR A CA 1
ATOM 1368 C C . THR A 1 188 ? -59.177 -21.072 -33.345 1.00 22.48 188 THR A C 1
ATOM 1370 O O . THR A 1 188 ? -58.934 -20.403 -34.330 1.00 22.48 188 THR A O 1
ATOM 1373 N N . ALA A 1 189 ? -58.916 -22.375 -33.502 1.00 24.23 189 ALA A N 1
ATOM 1374 C CA . ALA A 1 189 ? -58.837 -23.624 -32.737 1.00 24.23 189 ALA A CA 1
ATOM 1375 C C . ALA A 1 189 ? -58.326 -24.714 -33.724 1.00 24.23 189 ALA A C 1
ATOM 1377 O O . ALA A 1 189 ? -58.475 -24.549 -34.930 1.00 24.23 189 ALA A O 1
ATOM 1378 N N . ASN A 1 190 ? -57.846 -25.841 -33.183 1.00 23.30 190 ASN A N 1
ATOM 1379 C CA . ASN A 1 190 ? -57.822 -27.199 -33.764 1.00 23.30 190 ASN A CA 1
ATOM 1380 C C . ASN A 1 190 ? -56.994 -27.485 -35.036 1.00 23.30 190 ASN A C 1
ATOM 1382 O O . ASN A 1 190 ? -57.330 -27.039 -36.124 1.00 23.30 190 ASN A O 1
ATOM 1386 N N . ALA A 1 191 ? -56.034 -28.410 -34.918 1.00 25.89 191 ALA A N 1
ATOM 1387 C CA . ALA A 1 191 ? -56.096 -29.710 -35.602 1.00 25.89 191 ALA A CA 1
ATOM 1388 C C . ALA A 1 191 ? -54.939 -30.617 -35.154 1.00 25.89 191 ALA A C 1
ATOM 1390 O O . ALA A 1 191 ? -53.795 -30.194 -35.006 1.00 25.89 191 ALA A O 1
ATOM 1391 N N . GLU A 1 192 ? -55.297 -31.868 -34.905 1.00 22.66 192 GLU A N 1
ATOM 1392 C CA . GLU A 1 192 ? -54.465 -32.963 -34.433 1.00 22.66 192 GLU A CA 1
ATOM 1393 C C . GLU A 1 192 ? -53.599 -33.581 -35.543 1.00 22.66 192 GLU A C 1
ATOM 1395 O O . GLU A 1 192 ? -53.885 -33.461 -36.731 1.00 22.66 192 GLU A O 1
ATOM 1400 N N . ALA A 1 193 ? -52.641 -34.385 -35.074 1.00 23.81 193 ALA A N 1
ATOM 1401 C CA . ALA A 1 193 ? -52.257 -35.685 -35.625 1.00 23.81 193 ALA A CA 1
ATOM 1402 C C . ALA A 1 193 ? -50.932 -35.798 -36.407 1.00 23.81 193 ALA A C 1
ATOM 1404 O O . ALA A 1 193 ? -50.786 -35.408 -37.557 1.00 23.81 193 ALA A O 1
ATOM 1405 N N . SER A 1 194 ? -50.054 -36.577 -35.762 1.00 23.84 194 SER A N 1
ATOM 1406 C CA . SER A 1 194 ? -49.327 -37.712 -36.343 1.00 23.84 194 SER A CA 1
ATOM 1407 C C . SER A 1 194 ? -47.988 -37.446 -37.037 1.00 23.84 194 SER A C 1
ATOM 1409 O O . SER A 1 194 ? -47.908 -37.314 -38.251 1.00 23.84 194 SER A O 1
ATOM 1411 N N . ALA A 1 195 ? -46.906 -37.506 -36.253 1.00 24.92 195 ALA A N 1
ATOM 1412 C CA . ALA A 1 195 ? -45.912 -38.584 -36.371 1.00 24.92 195 ALA A CA 1
ATOM 1413 C C . ALA A 1 195 ? -44.891 -38.507 -35.213 1.00 24.92 195 ALA A C 1
ATOM 1415 O O . ALA A 1 195 ? -44.290 -37.471 -34.943 1.00 24.92 195 ALA A O 1
ATOM 1416 N N . LYS A 1 196 ? -44.702 -39.627 -34.517 1.00 26.48 196 LYS A N 1
ATOM 1417 C CA . LYS A 1 196 ? -43.690 -39.906 -33.478 1.00 26.48 196 LYS A CA 1
ATOM 1418 C C . LYS A 1 196 ? -42.899 -41.146 -33.960 1.00 26.48 196 LYS A C 1
ATOM 1420 O O . LYS A 1 196 ? -43.456 -41.913 -34.738 1.00 26.48 196 LYS A O 1
ATOM 1425 N N . PRO A 1 197 ? -41.731 -41.486 -33.391 1.00 37.41 197 PRO A N 1
ATOM 1426 C CA . PRO A 1 197 ? -40.461 -40.757 -33.422 1.00 37.41 197 PRO A CA 1
ATOM 1427 C C . PRO A 1 197 ? -39.306 -41.694 -33.872 1.00 37.41 197 PRO A C 1
ATOM 1429 O O . PRO A 1 197 ? -39.454 -42.913 -33.872 1.00 37.41 197 PRO A O 1
ATOM 1432 N N . MET A 1 198 ? -38.116 -41.167 -34.176 1.00 23.75 198 MET A N 1
ATOM 1433 C CA . MET A 1 198 ? -36.894 -41.989 -34.183 1.00 23.75 198 MET A CA 1
ATOM 1434 C C . MET A 1 198 ? -36.091 -41.650 -32.928 1.00 23.75 198 MET A C 1
ATOM 1436 O O . MET A 1 198 ? -35.502 -40.579 -32.809 1.00 23.75 198 MET A O 1
ATOM 1440 N N . GLN A 1 199 ? -36.175 -42.540 -31.940 1.00 31.78 199 GLN A N 1
ATOM 1441 C CA . GLN A 1 199 ? -35.324 -42.529 -30.755 1.00 31.78 199 GLN A CA 1
ATOM 1442 C C . GLN A 1 199 ? -33.882 -42.864 -31.143 1.00 31.78 199 GLN A C 1
ATOM 1444 O O . GLN A 1 199 ? -33.680 -43.812 -31.895 1.00 31.78 199 GLN A O 1
ATOM 1449 N N . GLN A 1 200 ? -32.941 -42.116 -30.552 1.00 28.03 200 GLN A N 1
ATOM 1450 C CA . GLN A 1 200 ? -31.543 -42.426 -30.173 1.00 28.03 200 GLN A CA 1
ATOM 1451 C C . GLN A 1 200 ? -30.743 -41.117 -30.339 1.00 28.03 200 GLN A C 1
ATOM 1453 O O . GLN A 1 200 ? -30.690 -40.575 -31.430 1.00 28.03 200 GLN A O 1
ATOM 1458 N N . LEU A 1 201 ? -30.167 -40.464 -29.329 1.00 28.58 201 LEU A N 1
ATOM 1459 C CA . LEU A 1 201 ? -29.596 -40.909 -28.063 1.00 28.58 201 LEU A CA 1
ATOM 1460 C C . LEU A 1 201 ? -29.834 -39.803 -27.014 1.00 28.58 201 LEU A C 1
ATOM 1462 O O . LEU A 1 201 ? -29.421 -38.660 -27.202 1.00 28.58 201 LEU A O 1
ATOM 1466 N N . GLN A 1 202 ? -30.470 -40.137 -25.893 1.00 33.47 202 GLN A N 1
ATOM 1467 C CA . GLN A 1 202 ? -30.316 -39.352 -24.672 1.00 33.47 202 GLN A CA 1
ATOM 1468 C C . GLN A 1 202 ? -28.958 -39.708 -24.066 1.00 33.47 202 GLN A C 1
ATOM 1470 O O . GLN A 1 202 ? -28.788 -40.798 -23.530 1.00 33.47 202 GLN A O 1
ATOM 1475 N N . THR A 1 203 ? -28.015 -38.774 -24.086 1.00 31.03 203 THR A N 1
ATOM 1476 C CA . THR A 1 203 ? -27.087 -38.616 -22.963 1.00 31.03 203 THR A CA 1
ATOM 1477 C C . THR A 1 203 ? -27.463 -37.323 -22.270 1.00 31.03 203 THR A C 1
ATOM 1479 O O . THR A 1 203 ? -27.063 -36.230 -22.663 1.00 31.03 203 THR A O 1
ATOM 1482 N N . ALA A 1 204 ? -28.313 -37.476 -21.260 1.00 35.25 204 ALA A N 1
ATOM 1483 C CA . ALA A 1 204 ? -28.542 -36.471 -20.249 1.00 35.25 204 ALA A CA 1
ATOM 1484 C C . ALA A 1 204 ? -27.231 -36.251 -19.485 1.00 35.25 204 ALA A C 1
ATOM 1486 O O . ALA A 1 204 ? -26.843 -37.058 -18.647 1.00 35.25 204 ALA A O 1
ATOM 1487 N N . ALA A 1 205 ? -26.564 -35.142 -19.767 1.00 33.88 205 ALA A N 1
ATOM 1488 C CA . ALA A 1 205 ? -25.833 -34.419 -18.748 1.00 33.88 205 ALA A CA 1
ATOM 1489 C C . ALA A 1 205 ? -26.468 -33.036 -18.735 1.00 33.88 205 ALA A C 1
ATOM 1491 O O . ALA A 1 205 ? -26.266 -32.240 -19.650 1.00 33.88 205 ALA A O 1
ATOM 1492 N N . ALA A 1 206 ? -27.329 -32.798 -17.746 1.00 35.69 206 ALA A N 1
ATOM 1493 C CA . ALA A 1 206 ? -27.738 -31.450 -17.411 1.00 35.69 206 ALA A CA 1
ATOM 1494 C C . ALA A 1 206 ? -26.451 -30.634 -17.270 1.00 35.69 206 ALA A C 1
ATOM 1496 O O . ALA A 1 206 ? -25.638 -30.904 -16.387 1.00 35.69 206 ALA A O 1
ATOM 1497 N N . VAL A 1 207 ? -26.229 -29.694 -18.187 1.00 42.53 207 VAL A N 1
ATOM 1498 C CA . VAL A 1 207 ? -25.218 -28.662 -17.999 1.00 42.53 207 VAL A CA 1
ATOM 1499 C C . VAL A 1 207 ? -25.774 -27.792 -16.886 1.00 42.53 207 VAL A C 1
ATOM 1501 O O . VAL A 1 207 ? -26.495 -26.827 -17.124 1.00 42.53 207 VAL A O 1
ATOM 1504 N N . THR A 1 208 ? -25.516 -28.201 -15.647 1.00 38.06 208 THR A N 1
ATOM 1505 C CA . THR A 1 208 ? -25.564 -27.295 -14.513 1.00 38.06 208 THR A CA 1
ATOM 1506 C C . THR A 1 208 ? -24.621 -26.160 -14.900 1.00 38.06 208 THR A C 1
ATOM 1508 O O . THR A 1 208 ? -23.449 -26.445 -15.169 1.00 38.06 208 THR A O 1
ATOM 1511 N N . PRO A 1 209 ? -25.083 -24.904 -15.029 1.00 39.12 209 PRO A N 1
ATOM 1512 C CA . PRO A 1 209 ? -24.149 -23.808 -15.196 1.00 39.12 209 PRO A CA 1
ATOM 1513 C C . PRO A 1 209 ? -23.216 -23.886 -13.990 1.00 39.12 209 PRO A C 1
ATOM 1515 O O . PRO A 1 209 ? -23.685 -23.866 -12.853 1.00 39.12 209 PRO A O 1
ATOM 1518 N N . LEU A 1 210 ? -21.922 -24.099 -14.238 1.00 34.84 210 LEU A N 1
ATOM 1519 C CA . LEU A 1 210 ? -20.909 -24.063 -13.195 1.00 34.84 210 LEU A CA 1
ATOM 1520 C C . LEU A 1 210 ? -20.973 -22.659 -12.592 1.00 34.84 210 LEU A C 1
ATOM 1522 O O . LEU A 1 210 ? -20.459 -21.704 -13.169 1.00 34.84 210 LEU A O 1
ATOM 1526 N N . GLN A 1 211 ? -21.692 -22.525 -11.478 1.00 45.12 211 GLN A N 1
ATOM 1527 C CA . GLN A 1 211 ? -21.646 -21.348 -10.632 1.00 45.12 211 GLN A CA 1
ATOM 1528 C C . GLN A 1 211 ? -20.221 -21.302 -10.096 1.00 45.12 211 GLN A C 1
ATOM 1530 O O . GLN A 1 211 ? -19.832 -22.099 -9.244 1.00 45.12 211 GLN A O 1
ATOM 1535 N N . PHE A 1 212 ? -19.403 -20.442 -10.693 1.00 47.19 212 PHE A N 1
ATOM 1536 C CA . PHE A 1 212 ? -18.110 -20.096 -10.140 1.00 47.19 212 PHE A CA 1
ATOM 1537 C C . PHE A 1 212 ? -18.376 -19.474 -8.771 1.00 47.19 212 PHE A C 1
ATOM 1539 O O . PHE A 1 212 ? -18.819 -18.336 -8.711 1.00 47.19 212 PHE A O 1
ATOM 1546 N N . GLU A 1 213 ? -18.143 -20.218 -7.688 1.00 47.75 213 GLU A N 1
ATOM 1547 C CA . GLU A 1 213 ? -18.119 -19.648 -6.342 1.00 47.75 213 GLU A CA 1
ATOM 1548 C C . GLU A 1 213 ? -16.871 -18.758 -6.229 1.00 47.75 213 GLU A C 1
ATOM 1550 O O . GLU A 1 213 ? -15.778 -19.192 -5.839 1.00 47.75 213 GLU A O 1
ATOM 1555 N N . LEU A 1 214 ? -17.018 -17.490 -6.600 1.00 55.19 214 LEU A N 1
ATOM 1556 C CA . LEU A 1 214 ? -16.184 -16.392 -6.151 1.00 55.19 214 LEU A CA 1
ATOM 1557 C C . LEU A 1 214 ? -16.291 -16.335 -4.622 1.00 55.19 214 LEU A C 1
ATOM 1559 O O . LEU A 1 214 ? -17.005 -15.530 -4.029 1.00 55.19 214 LEU A O 1
ATOM 1563 N N . ASN A 1 215 ? -15.470 -17.151 -3.961 1.00 68.31 215 ASN A N 1
ATOM 1564 C CA . ASN A 1 215 ? -15.238 -17.167 -2.513 1.00 68.31 215 ASN A CA 1
ATOM 1565 C C . ASN A 1 215 ? -14.566 -15.871 -1.991 1.00 68.31 215 ASN A C 1
ATOM 1567 O O . ASN A 1 215 ? -13.880 -15.856 -0.962 1.00 68.31 215 ASN A O 1
ATOM 1571 N N . SER A 1 216 ? -14.728 -14.762 -2.711 1.00 78.56 216 SER A N 1
ATOM 1572 C CA . SER A 1 216 ? -14.282 -13.435 -2.332 1.00 78.56 216 SER A CA 1
ATOM 1573 C C . SER A 1 216 ? -15.080 -12.963 -1.122 1.00 78.56 216 SER A C 1
ATOM 1575 O O . SER A 1 216 ? -16.296 -12.837 -1.147 1.00 78.56 216 SER A O 1
ATOM 1577 N N . ARG A 1 217 ? -14.370 -12.678 -0.030 1.00 87.88 217 ARG A N 1
ATOM 1578 C CA . ARG A 1 217 ? -14.947 -12.185 1.237 1.00 87.88 217 ARG A CA 1
ATOM 1579 C C . ARG A 1 217 ? -14.470 -10.775 1.571 1.00 87.88 217 ARG A C 1
ATOM 1581 O O . ARG A 1 217 ? -14.435 -10.384 2.740 1.00 87.88 217 ARG A O 1
ATOM 1588 N N . ALA A 1 218 ? -14.037 -10.043 0.553 1.00 90.75 218 ALA A N 1
ATOM 1589 C CA . ALA A 1 218 ? -13.358 -8.770 0.684 1.00 90.75 218 ALA A CA 1
ATOM 1590 C C . ALA A 1 218 ? -13.871 -7.786 -0.370 1.00 90.75 218 ALA A C 1
ATOM 1592 O O . ALA A 1 218 ? -13.893 -8.112 -1.553 1.00 90.75 218 ALA A O 1
ATOM 1593 N N . ILE A 1 219 ? -14.240 -6.581 0.059 1.00 91.50 219 ILE A N 1
ATOM 1594 C CA . ILE A 1 219 ? -14.641 -5.483 -0.823 1.00 91.50 219 ILE A CA 1
ATOM 1595 C C . ILE A 1 219 ? -13.762 -4.269 -0.521 1.00 91.50 219 ILE A C 1
ATOM 1597 O O . ILE A 1 219 ? -13.667 -3.830 0.627 1.00 91.50 219 ILE A O 1
ATOM 1601 N N . LYS A 1 220 ? -13.139 -3.708 -1.564 1.00 91.81 220 LYS A N 1
ATOM 1602 C CA . LYS A 1 220 ? -12.402 -2.443 -1.493 1.00 91.81 220 LYS A CA 1
ATOM 1603 C C . LYS A 1 220 ? -13.158 -1.362 -2.253 1.00 91.81 220 LYS A C 1
ATOM 1605 O O . LYS A 1 220 ? -13.276 -1.440 -3.469 1.00 91.81 220 LYS A O 1
ATOM 1610 N N . LEU A 1 221 ? -13.612 -0.343 -1.537 1.00 90.12 221 LEU A N 1
ATOM 1611 C CA . LEU A 1 221 ? -14.294 0.836 -2.075 1.00 90.12 221 LEU A CA 1
ATOM 1612 C C . LEU A 1 221 ? -13.543 2.133 -1.750 1.00 90.12 221 LEU A C 1
ATOM 1614 O O . LEU A 1 221 ? -14.082 3.216 -1.965 1.00 90.12 221 LEU A O 1
ATOM 1618 N N . ALA A 1 222 ? -12.306 2.033 -1.259 1.00 88.31 222 ALA A N 1
ATOM 1619 C CA . ALA A 1 222 ? -11.479 3.179 -0.916 1.00 88.31 222 ALA A CA 1
ATOM 1620 C C . ALA A 1 222 ? -11.358 4.197 -2.063 1.00 88.31 222 ALA A C 1
ATOM 1622 O O . ALA A 1 222 ? -11.350 3.821 -3.236 1.00 88.31 222 ALA A O 1
ATOM 1623 N N . ASN A 1 223 ? -11.203 5.472 -1.707 1.00 88.19 223 ASN A N 1
ATOM 1624 C CA . ASN A 1 223 ? -10.976 6.598 -2.626 1.00 88.19 223 ASN A CA 1
ATOM 1625 C C . ASN A 1 223 ? -12.146 6.903 -3.577 1.00 88.19 223 ASN A C 1
ATOM 1627 O O . ASN A 1 223 ? -11.964 7.586 -4.584 1.00 88.19 223 ASN A O 1
ATOM 1631 N N . ASN A 1 224 ? -13.357 6.446 -3.258 1.00 87.50 224 ASN A N 1
ATOM 1632 C CA . ASN A 1 224 ? -14.562 6.790 -4.010 1.00 87.50 224 ASN A CA 1
ATOM 1633 C C . ASN A 1 224 ? -15.367 7.863 -3.270 1.00 87.50 224 ASN A C 1
ATOM 1635 O O . ASN A 1 224 ? -15.507 7.759 -2.059 1.00 87.50 224 ASN A O 1
ATOM 1639 N N . PRO A 1 225 ? -15.958 8.875 -3.932 1.00 80.44 225 PRO A N 1
ATOM 1640 C CA . PRO A 1 225 ? -16.748 9.915 -3.266 1.00 80.44 225 PRO A CA 1
ATOM 1641 C C . PRO A 1 225 ? -18.129 9.397 -2.806 1.00 80.44 225 PRO A C 1
ATOM 1643 O O . PRO A 1 225 ? -19.173 9.882 -3.248 1.00 80.44 225 PRO A O 1
ATOM 1646 N N . LEU A 1 226 ? -18.150 8.407 -1.914 1.00 80.38 226 LEU A N 1
ATOM 1647 C CA . LEU A 1 226 ? -19.354 7.815 -1.346 1.00 80.38 226 LEU A CA 1
ATOM 1648 C C . LEU A 1 226 ? -19.881 8.701 -0.215 1.00 80.38 226 LEU A C 1
ATOM 1650 O O . LEU A 1 226 ? -19.415 8.668 0.919 1.00 80.38 226 LEU A O 1
ATOM 1654 N N . LYS A 1 227 ? -20.918 9.486 -0.511 1.00 77.06 227 LYS A N 1
ATOM 1655 C CA . LYS A 1 227 ? -21.626 10.273 0.515 1.00 77.06 227 LYS A CA 1
ATOM 1656 C C . LYS A 1 227 ? -22.527 9.416 1.412 1.00 77.06 227 LYS A C 1
ATOM 1658 O O . LYS A 1 227 ? -22.923 9.869 2.481 1.00 77.06 227 LYS A O 1
ATOM 1663 N N . SER A 1 228 ? -22.898 8.225 0.949 1.00 83.50 228 SER A N 1
ATOM 1664 C CA . SER A 1 228 ? -23.883 7.345 1.573 1.00 83.50 228 SER A CA 1
ATOM 1665 C C . SER A 1 228 ? -23.513 5.885 1.330 1.00 83.50 228 SER A C 1
ATOM 1667 O O . SER A 1 228 ? -22.906 5.573 0.306 1.00 83.50 228 SER A O 1
ATOM 1669 N N . LEU A 1 229 ? -23.903 5.008 2.256 1.00 84.62 229 LEU A N 1
ATOM 1670 C CA . LEU A 1 229 ? -23.793 3.552 2.128 1.00 84.62 229 LEU A CA 1
ATOM 1671 C C . LEU A 1 229 ? -25.116 2.913 1.671 1.00 84.62 229 LEU A C 1
ATOM 1673 O O . LEU A 1 229 ? -25.221 1.689 1.612 1.00 84.62 229 LEU A O 1
ATOM 1677 N N . ALA A 1 230 ? -26.114 3.725 1.316 1.00 84.25 230 ALA A N 1
ATOM 1678 C CA . ALA A 1 230 ? -27.345 3.255 0.697 1.00 84.25 230 ALA A CA 1
ATOM 1679 C C . ALA A 1 230 ? -27.021 2.488 -0.594 1.00 84.25 230 ALA A C 1
ATOM 1681 O O . ALA A 1 230 ? -26.264 2.975 -1.435 1.00 84.25 230 ALA A O 1
ATOM 1682 N N . GLY A 1 231 ? -27.588 1.293 -0.755 1.00 83.56 231 GLY A N 1
ATOM 1683 C CA . GLY A 1 231 ? -27.284 0.434 -1.900 1.00 83.56 231 GLY A CA 1
ATOM 1684 C C . GLY A 1 231 ? -26.065 -0.476 -1.709 1.00 83.56 231 GLY A C 1
ATOM 1685 O O . GLY A 1 231 ? -25.764 -1.272 -2.595 1.00 83.56 231 GLY A O 1
ATOM 1686 N N . LEU A 1 232 ? -25.332 -0.375 -0.586 1.00 88.38 232 LEU A N 1
ATOM 1687 C CA . LEU A 1 232 ? -24.121 -1.175 -0.359 1.00 88.38 232 LEU A CA 1
ATOM 1688 C C . LEU A 1 232 ? -24.422 -2.676 -0.341 1.00 88.38 232 LEU A C 1
ATOM 1690 O O . LEU A 1 232 ? -23.599 -3.466 -0.792 1.00 88.38 232 LEU A O 1
ATOM 1694 N N . GLN A 1 233 ? -25.590 -3.078 0.160 1.00 87.06 233 GLN A N 1
ATOM 1695 C CA . GLN A 1 233 ? -25.966 -4.486 0.168 1.00 87.06 233 GLN A CA 1
ATOM 1696 C C . GLN A 1 233 ? -26.293 -4.994 -1.231 1.00 87.06 233 GLN A C 1
ATOM 1698 O O . GLN A 1 233 ? -25.878 -6.091 -1.583 1.00 87.06 233 GLN A O 1
ATOM 1703 N N . GLU A 1 234 ? -27.028 -4.217 -2.015 1.00 87.81 234 GLU A N 1
ATOM 1704 C CA . GLU A 1 234 ? -27.385 -4.541 -3.390 1.00 87.81 234 GLU A CA 1
ATOM 1705 C C . GLU A 1 234 ? -26.122 -4.625 -4.250 1.00 87.81 234 GLU A C 1
ATOM 1707 O O . GLU A 1 234 ? -25.953 -5.578 -5.005 1.00 87.81 234 GLU A O 1
ATOM 1712 N N . ALA A 1 235 ? -25.189 -3.687 -4.064 1.00 86.50 235 ALA A N 1
ATOM 1713 C CA . ALA A 1 235 ? -23.880 -3.718 -4.706 1.00 86.50 235 ALA A CA 1
ATOM 1714 C C . ALA A 1 235 ? -23.048 -4.931 -4.256 1.00 86.50 235 ALA A C 1
ATOM 1716 O O . ALA A 1 235 ? -22.445 -5.601 -5.089 1.00 86.50 235 ALA A O 1
ATOM 1717 N N . ALA A 1 236 ? -23.043 -5.254 -2.959 1.00 87.12 236 ALA A N 1
ATOM 1718 C CA . ALA A 1 236 ? -22.349 -6.434 -2.451 1.00 87.12 236 ALA A CA 1
ATOM 1719 C C . ALA A 1 236 ? -22.967 -7.733 -2.985 1.00 87.12 236 ALA A C 1
ATOM 1721 O O . ALA A 1 236 ? -22.226 -8.634 -3.345 1.00 87.12 236 ALA A O 1
ATOM 1722 N N . ALA A 1 237 ? -24.293 -7.820 -3.088 1.00 86.94 237 ALA A N 1
ATOM 1723 C CA . ALA A 1 237 ? -24.998 -8.975 -3.642 1.00 86.94 237 ALA A CA 1
ATOM 1724 C C . ALA A 1 237 ? -24.833 -9.106 -5.165 1.00 86.94 237 ALA A C 1
ATOM 1726 O O . ALA A 1 237 ? -24.954 -10.201 -5.698 1.00 86.94 237 ALA A O 1
ATOM 1727 N N . ALA A 1 238 ? -24.564 -8.004 -5.871 1.00 85.50 238 ALA A N 1
ATOM 1728 C CA . ALA A 1 238 ? -24.267 -8.031 -7.300 1.00 85.50 238 ALA A CA 1
ATOM 1729 C C . ALA A 1 238 ? -22.830 -8.490 -7.605 1.00 85.50 238 ALA A C 1
ATOM 1731 O O . ALA A 1 238 ? -22.563 -8.950 -8.712 1.00 85.50 238 ALA A O 1
ATOM 1732 N N . VAL A 1 239 ? -21.906 -8.326 -6.651 1.00 84.12 239 VAL A N 1
ATOM 1733 C CA . VAL A 1 239 ? -20.469 -8.602 -6.835 1.00 84.12 239 VAL A CA 1
ATOM 1734 C C . VAL A 1 239 ? -20.013 -9.874 -6.112 1.00 84.12 239 VAL A C 1
ATOM 1736 O O . VAL A 1 239 ? -19.036 -10.488 -6.532 1.00 84.12 239 VAL A O 1
ATOM 1739 N N . LEU A 1 240 ? -20.680 -10.267 -5.024 1.00 84.44 240 LEU A N 1
ATOM 1740 C CA . LEU A 1 240 ? -20.347 -11.438 -4.212 1.00 84.44 240 LEU A CA 1
ATOM 1741 C C . LEU A 1 240 ? -21.450 -12.489 -4.294 1.00 84.44 240 LEU A C 1
ATOM 1743 O O . LEU A 1 240 ? -22.624 -12.149 -4.152 1.00 84.44 240 LEU A O 1
ATOM 1747 N N . ASP A 1 241 ? -21.059 -13.760 -4.382 1.00 84.62 241 ASP A N 1
ATOM 1748 C CA . ASP A 1 241 ? -22.010 -14.878 -4.331 1.00 84.62 241 ASP A CA 1
ATOM 1749 C C . ASP A 1 241 ? -22.671 -14.988 -2.952 1.00 84.62 241 ASP A C 1
ATOM 1751 O O . ASP A 1 241 ? -23.880 -15.185 -2.833 1.00 84.62 241 ASP A O 1
ATOM 1755 N N . GLU A 1 242 ? -21.879 -14.791 -1.892 1.00 85.75 242 GLU A N 1
ATOM 1756 C CA . GLU A 1 242 ? -22.334 -14.826 -0.502 1.00 85.75 242 GLU A CA 1
ATOM 1757 C C . GLU A 1 242 ? -21.980 -13.519 0.232 1.00 85.75 242 GLU A C 1
ATOM 1759 O O . GLU A 1 242 ? -21.000 -13.458 0.986 1.00 85.75 242 GLU A O 1
ATOM 1764 N N . PRO A 1 243 ? -22.783 -12.447 0.094 1.00 86.06 243 PRO A N 1
ATOM 1765 C CA . PRO A 1 243 ? -22.512 -11.174 0.767 1.00 86.06 243 PRO A CA 1
ATOM 1766 C C . PRO A 1 243 ? -22.517 -11.296 2.301 1.00 86.06 243 PRO A C 1
ATOM 1768 O O . PRO A 1 243 ? -21.863 -10.513 2.989 1.00 86.06 243 PRO A O 1
ATOM 1771 N N . ALA A 1 244 ? -23.202 -12.302 2.857 1.00 86.88 244 ALA A N 1
ATOM 1772 C CA . ALA A 1 244 ? -23.212 -12.584 4.293 1.00 86.88 244 ALA A CA 1
ATOM 1773 C C . ALA A 1 244 ? -21.846 -13.058 4.838 1.00 86.88 244 ALA A C 1
ATOM 1775 O O . ALA A 1 244 ? -21.575 -12.888 6.031 1.00 86.88 244 ALA A O 1
ATOM 1776 N N . GLU A 1 245 ? -20.974 -13.603 3.981 1.00 89.50 245 GLU A N 1
ATOM 1777 C CA . GLU A 1 245 ? -19.622 -14.047 4.341 1.00 89.50 245 GLU A CA 1
ATOM 1778 C C . GLU A 1 245 ? -18.565 -12.940 4.248 1.00 89.50 245 GLU A C 1
ATOM 1780 O O . GLU A 1 245 ? -17.378 -13.219 4.445 1.00 89.50 245 GLU A O 1
ATOM 1785 N N . LEU A 1 246 ? -18.950 -11.690 3.970 1.00 91.88 246 LEU A N 1
ATOM 1786 C CA . LEU A 1 246 ? -18.015 -10.570 3.889 1.00 91.88 246 LEU A CA 1
ATOM 1787 C C . LEU A 1 246 ? -17.248 -10.399 5.211 1.00 91.88 246 LEU A C 1
ATOM 1789 O O . LEU A 1 246 ? -17.834 -10.176 6.270 1.00 91.88 246 LEU A O 1
ATOM 1793 N N . ARG A 1 247 ? -15.914 -10.477 5.145 1.00 94.06 247 ARG A N 1
ATOM 1794 C CA . ARG A 1 247 ? -15.007 -10.355 6.301 1.00 94.06 247 ARG A CA 1
ATOM 1795 C C . ARG A 1 247 ? -14.208 -9.064 6.301 1.00 94.06 247 ARG A C 1
ATOM 1797 O O . ARG A 1 247 ? -13.851 -8.590 7.379 1.00 94.06 247 ARG A O 1
ATOM 1804 N N . TRP A 1 248 ? -13.906 -8.518 5.127 1.00 94.88 248 TRP A N 1
ATOM 1805 C CA . TRP A 1 248 ? -13.054 -7.343 4.979 1.00 94.88 248 TRP A CA 1
ATOM 1806 C C . TRP A 1 248 ? -13.740 -6.288 4.115 1.00 94.88 248 TRP A C 1
ATOM 1808 O O . TRP A 1 248 ? -14.141 -6.572 2.987 1.00 94.88 248 TRP A O 1
ATOM 1818 N N . LEU A 1 249 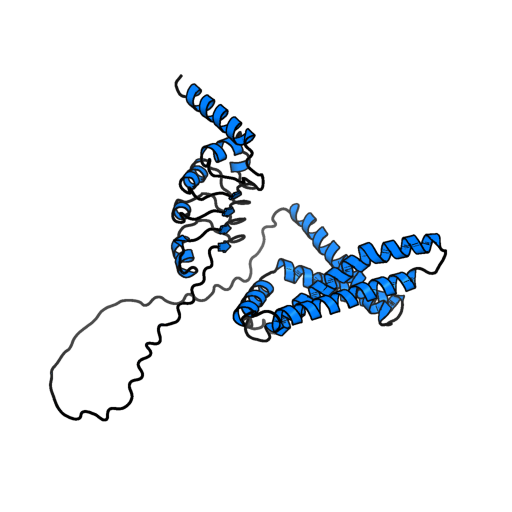? -13.878 -5.076 4.646 1.00 95.12 249 LEU A N 1
ATOM 1819 C CA . LEU A 1 249 ? -14.489 -3.954 3.945 1.00 95.12 249 LEU A CA 1
ATOM 1820 C C . LEU A 1 249 ? -13.642 -2.698 4.129 1.00 95.12 249 LEU A C 1
ATOM 1822 O O . LEU A 1 249 ? -13.424 -2.238 5.253 1.00 95.12 249 LEU A O 1
ATOM 1826 N N . ASP A 1 250 ? -13.193 -2.135 3.015 1.00 94.94 250 ASP A N 1
ATOM 1827 C CA . ASP A 1 250 ? -12.416 -0.901 2.992 1.00 94.94 250 ASP A CA 1
ATOM 1828 C C . ASP A 1 250 ? -13.227 0.241 2.379 1.00 94.94 250 ASP A C 1
ATOM 1830 O O . ASP A 1 250 ? -13.521 0.242 1.185 1.00 94.94 250 ASP A O 1
ATOM 1834 N N . LEU A 1 251 ? -13.590 1.200 3.229 1.00 93.94 251 LEU A N 1
ATOM 1835 C CA . LEU A 1 251 ? -14.340 2.420 2.928 1.00 93.94 251 LEU A CA 1
ATOM 1836 C C . LEU A 1 251 ? -13.502 3.666 3.274 1.00 93.94 251 LEU A C 1
ATOM 1838 O O . LEU A 1 251 ? -14.037 4.715 3.647 1.00 93.94 251 LEU A O 1
ATOM 1842 N N . SER A 1 252 ? -12.174 3.555 3.218 1.00 92.94 252 SER A N 1
ATOM 1843 C CA . SER A 1 252 ? -11.275 4.676 3.492 1.00 92.94 252 SER A CA 1
ATOM 1844 C C . SER A 1 252 ? -11.370 5.774 2.427 1.00 92.94 252 SER A C 1
ATOM 1846 O O . SER A 1 252 ? -11.711 5.521 1.271 1.00 92.94 252 SER A O 1
ATOM 1848 N N . GLN A 1 253 ? -11.104 7.024 2.818 1.00 91.81 253 GLN A N 1
ATOM 1849 C CA . GLN A 1 253 ? -11.086 8.174 1.897 1.00 91.81 253 GLN A CA 1
ATOM 1850 C C . GLN A 1 253 ? -12.385 8.362 1.087 1.00 91.81 253 GLN A C 1
ATOM 1852 O O . GLN A 1 253 ? -12.360 8.843 -0.046 1.00 91.81 253 GLN A O 1
ATOM 1857 N N . CYS A 1 254 ? -13.535 7.998 1.665 1.00 90.44 254 CYS A N 1
ATOM 1858 C CA . CYS A 1 254 ? -14.817 8.003 0.966 1.00 90.44 254 CYS A CA 1
ATOM 1859 C C . CYS A 1 254 ? -15.661 9.275 1.153 1.00 90.44 254 CYS A C 1
ATOM 1861 O O . CYS A 1 254 ? -16.689 9.440 0.503 1.00 90.44 254 CYS A O 1
ATOM 1863 N N . LYS A 1 255 ? -15.227 10.210 2.011 1.00 88.88 255 LYS A N 1
ATOM 1864 C CA . LYS A 1 255 ? -15.997 11.403 2.434 1.00 88.88 255 LYS A CA 1
ATOM 1865 C C . LYS A 1 255 ? -17.313 11.059 3.152 1.00 88.88 255 LYS A C 1
ATOM 1867 O O . LYS A 1 255 ? -18.252 11.855 3.139 1.00 88.88 255 LYS A O 1
ATOM 1872 N N . LEU A 1 256 ? -17.375 9.900 3.810 1.00 90.00 256 LEU A N 1
ATOM 1873 C CA . LEU A 1 256 ? -18.537 9.482 4.597 1.00 90.00 256 LEU A CA 1
ATOM 1874 C C . LEU A 1 256 ? -18.728 10.405 5.802 1.00 90.00 256 LEU A C 1
ATOM 1876 O O . LEU A 1 256 ? -17.801 10.604 6.581 1.00 90.00 256 LEU A O 1
ATOM 1880 N N . THR A 1 257 ? -19.932 10.945 5.977 1.00 89.69 257 THR A N 1
ATOM 1881 C CA . THR A 1 257 ? -20.268 11.824 7.113 1.00 89.69 257 THR A CA 1
ATOM 1882 C C . THR A 1 257 ? -20.913 11.072 8.274 1.00 89.69 257 THR A C 1
ATOM 1884 O O . THR A 1 257 ? -20.835 11.513 9.421 1.00 89.69 257 THR A O 1
ATOM 1887 N N . ASN A 1 258 ? -21.544 9.933 7.987 1.00 89.19 258 ASN A N 1
ATOM 1888 C CA . ASN A 1 258 ? -22.217 9.085 8.959 1.00 89.19 258 ASN A CA 1
ATOM 1889 C C . 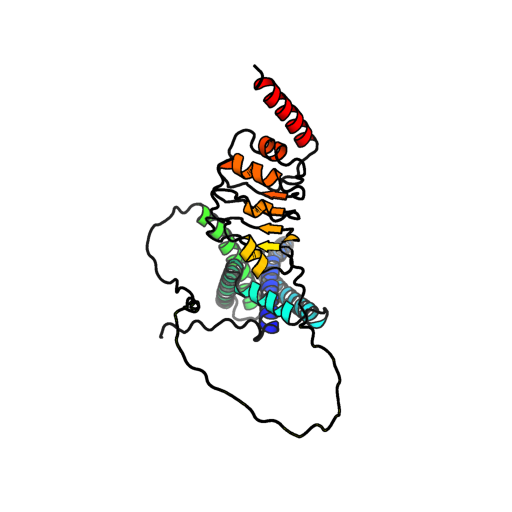ASN A 1 258 ? -21.977 7.598 8.665 1.00 89.19 258 ASN A C 1
ATOM 1891 O O . ASN A 1 258 ? -21.656 7.201 7.547 1.00 89.19 258 ASN A O 1
ATOM 1895 N N . ILE A 1 259 ? -22.137 6.778 9.703 1.00 89.19 259 ILE A N 1
ATOM 1896 C CA . ILE A 1 259 ? -22.164 5.316 9.602 1.00 89.19 259 ILE A CA 1
ATOM 1897 C C . ILE A 1 259 ? -23.634 4.906 9.610 1.00 89.19 259 ILE A C 1
ATOM 1899 O O . ILE A 1 259 ? -24.374 5.202 10.556 1.00 89.19 259 ILE A O 1
ATOM 1903 N N . GLN A 1 260 ? -24.062 4.259 8.536 1.00 87.38 260 GLN A N 1
ATOM 1904 C CA . GLN A 1 260 ? -25.446 3.842 8.341 1.00 87.38 260 GLN A CA 1
ATOM 1905 C C . GLN A 1 260 ? -25.649 2.391 8.812 1.00 87.38 260 GLN A C 1
ATOM 1907 O O . GLN A 1 260 ? -24.677 1.652 9.005 1.00 87.38 260 GLN A O 1
ATOM 1912 N N . ASP A 1 261 ? -26.897 1.989 9.063 1.00 86.25 261 ASP A N 1
ATOM 1913 C CA . ASP A 1 261 ? -27.212 0.655 9.599 1.00 86.25 261 ASP A CA 1
ATOM 1914 C C . ASP A 1 261 ? -26.950 -0.470 8.578 1.00 86.25 261 ASP A C 1
ATOM 1916 O O . ASP A 1 261 ? -26.842 -1.634 8.954 1.00 86.25 261 ASP A O 1
ATOM 1920 N N . GLU A 1 262 ? -26.754 -0.141 7.305 1.00 86.88 262 GLU A N 1
ATOM 1921 C CA . GLU A 1 262 ? -26.409 -1.043 6.205 1.00 86.88 262 GLU A CA 1
ATOM 1922 C C . GLU A 1 262 ? -25.156 -1.869 6.522 1.00 86.88 262 GLU A C 1
ATOM 1924 O O . GLU A 1 262 ? -25.107 -3.056 6.211 1.00 86.88 262 GLU A O 1
ATOM 1929 N N . LEU A 1 263 ? -24.182 -1.293 7.237 1.00 88.38 263 LEU A N 1
ATOM 1930 C CA . LEU A 1 263 ? -22.982 -2.017 7.672 1.00 88.38 263 LEU A CA 1
ATOM 1931 C C . LEU A 1 263 ? -23.283 -3.139 8.669 1.00 88.38 263 LEU A C 1
ATOM 1933 O O . LEU A 1 263 ? -22.529 -4.102 8.756 1.00 88.38 263 LEU A O 1
ATOM 1937 N N . THR A 1 264 ? -24.391 -3.042 9.405 1.00 86.06 264 THR A N 1
ATOM 1938 C CA . THR A 1 264 ? -24.795 -4.042 10.405 1.00 86.06 264 THR A CA 1
ATOM 1939 C C . THR A 1 264 ? -25.383 -5.304 9.768 1.00 86.06 264 THR A C 1
ATOM 1941 O O . THR A 1 264 ? -25.530 -6.319 10.444 1.00 86.06 264 THR A O 1
ATOM 1944 N N . ARG A 1 265 ? -25.661 -5.272 8.455 1.00 87.38 265 ARG A N 1
ATOM 1945 C CA . ARG A 1 265 ? -26.190 -6.404 7.676 1.00 87.38 265 ARG A CA 1
ATOM 1946 C C . ARG A 1 265 ? -25.102 -7.404 7.254 1.00 87.38 265 ARG A C 1
ATOM 1948 O O . ARG A 1 265 ? -25.435 -8.440 6.690 1.00 87.38 265 ARG A O 1
ATOM 1955 N N . PHE A 1 266 ? -23.831 -7.136 7.575 1.00 91.38 266 PHE A N 1
ATOM 1956 C CA . PHE A 1 266 ? -22.687 -8.025 7.334 1.00 91.38 266 PHE A CA 1
ATOM 1957 C C . PHE A 1 266 ? -22.211 -8.677 8.650 1.00 91.38 266 PHE A C 1
ATOM 1959 O O . PHE A 1 266 ? -21.243 -8.216 9.259 1.00 91.38 266 PHE A O 1
ATOM 1966 N N . PRO A 1 267 ? -22.867 -9.751 9.134 1.00 89.69 267 PRO A N 1
ATOM 1967 C CA . PRO A 1 267 ? -22.636 -10.288 10.480 1.00 89.69 267 PRO A CA 1
ATOM 1968 C C . PRO A 1 267 ? -21.233 -10.878 10.682 1.00 89.69 267 PRO A C 1
ATOM 1970 O O . PRO A 1 267 ? -20.746 -10.947 11.811 1.00 89.69 267 PRO A O 1
ATOM 1973 N N . LYS A 1 268 ? -20.573 -11.304 9.598 1.00 92.25 268 LYS A N 1
ATOM 1974 C CA . LYS A 1 268 ? -19.237 -11.915 9.627 1.00 92.25 268 LYS A CA 1
ATOM 1975 C C . LYS A 1 268 ? -18.100 -10.923 9.381 1.00 92.25 268 LYS A C 1
ATOM 1977 O O . LYS A 1 268 ? -16.952 -11.353 9.251 1.00 92.25 268 LYS A O 1
ATOM 1982 N N . LEU A 1 269 ? -18.385 -9.619 9.368 1.00 94.62 269 LEU A N 1
ATOM 1983 C CA . LEU A 1 269 ? -17.370 -8.597 9.150 1.00 94.62 269 LEU A CA 1
ATOM 1984 C C . LEU A 1 269 ? -16.344 -8.593 10.292 1.00 94.62 269 LEU A C 1
ATOM 1986 O O . LEU A 1 269 ? -16.692 -8.449 11.462 1.00 94.62 269 LEU A O 1
ATOM 1990 N N . GLN A 1 270 ? -15.066 -8.749 9.943 1.00 95.25 270 GLN A N 1
ATOM 1991 C CA . GLN A 1 270 ? -13.948 -8.815 10.890 1.00 95.25 270 GLN A CA 1
ATOM 1992 C C . GLN A 1 270 ? -13.056 -7.578 10.823 1.00 95.25 270 GLN A C 1
ATOM 1994 O O . GLN A 1 270 ? -12.480 -7.183 11.839 1.00 95.25 270 GLN A O 1
ATOM 1999 N N . MET A 1 271 ? -12.927 -6.975 9.642 1.00 96.00 271 MET A N 1
ATOM 2000 C CA . MET A 1 271 ? -12.047 -5.840 9.394 1.00 96.00 271 MET A CA 1
ATOM 2001 C C . MET A 1 271 ? -12.807 -4.753 8.642 1.00 96.00 271 MET A C 1
ATOM 2003 O O . MET A 1 271 ? -13.335 -5.002 7.558 1.00 96.00 271 MET A O 1
ATOM 2007 N N . LEU A 1 272 ? -12.840 -3.556 9.223 1.00 96.31 272 LEU A N 1
ATOM 2008 C CA . LEU A 1 272 ? -13.516 -2.396 8.658 1.00 96.31 272 LEU A CA 1
ATOM 2009 C C . LEU A 1 272 ? -12.577 -1.191 8.657 1.00 96.31 272 LEU A C 1
ATOM 2011 O O . LEU A 1 272 ? -12.128 -0.742 9.716 1.00 96.31 272 LEU A O 1
ATOM 2015 N N . TYR A 1 273 ? -12.293 -0.653 7.473 1.00 96.12 273 TYR A N 1
ATOM 2016 C CA . TYR A 1 273 ? -11.502 0.565 7.336 1.00 96.12 273 TYR A CA 1
ATOM 2017 C C . TYR A 1 273 ? -12.388 1.761 7.011 1.00 96.12 273 TYR A C 1
ATOM 2019 O O . TYR A 1 273 ? -13.065 1.781 5.990 1.00 96.12 273 TYR A O 1
ATOM 2027 N N . LEU A 1 274 ? -12.375 2.757 7.897 1.00 95.19 274 LEU A N 1
ATOM 2028 C CA . LEU A 1 274 ? -13.148 3.996 7.789 1.00 95.19 274 LEU A CA 1
ATOM 2029 C C . LEU A 1 274 ? -12.270 5.238 7.988 1.00 95.19 274 LEU A C 1
ATOM 2031 O O . LEU A 1 274 ? -12.798 6.335 8.165 1.00 95.19 274 LEU A O 1
ATOM 2035 N N . HIS A 1 275 ? -10.946 5.100 7.958 1.00 93.75 275 HIS A N 1
ATOM 2036 C CA . HIS A 1 275 ? -10.037 6.228 8.121 1.00 93.75 275 HIS A CA 1
ATOM 2037 C C . HIS A 1 275 ? -10.148 7.251 6.982 1.00 93.75 275 HIS A C 1
ATOM 2039 O O . HIS A 1 275 ? -10.584 6.930 5.873 1.00 93.75 275 HIS A O 1
ATOM 2045 N N . ALA A 1 276 ? -9.749 8.491 7.273 1.00 93.06 276 ALA A N 1
ATOM 2046 C CA . ALA A 1 276 ? -9.817 9.620 6.343 1.00 93.06 276 ALA A CA 1
ATOM 2047 C C . ALA A 1 276 ? -11.233 9.859 5.764 1.00 93.06 276 ALA A C 1
ATOM 2049 O O . ALA A 1 276 ? -11.412 10.086 4.568 1.00 93.06 276 ALA A O 1
ATOM 2050 N N . ASN A 1 277 ? -12.254 9.796 6.621 1.00 94.56 277 ASN A N 1
ATOM 2051 C CA . ASN A 1 277 ? -13.635 10.171 6.303 1.00 94.56 277 ASN A CA 1
ATOM 2052 C C . ASN A 1 277 ? -14.050 11.424 7.108 1.00 94.56 277 ASN A C 1
ATOM 2054 O O . ASN A 1 277 ? -13.218 12.102 7.704 1.00 94.56 277 ASN A O 1
ATOM 2058 N N . GLN A 1 278 ? -15.335 11.780 7.102 1.00 92.50 278 GLN A N 1
ATOM 2059 C CA . GLN A 1 278 ? -15.889 12.967 7.769 1.00 92.50 278 GLN A CA 1
ATOM 2060 C C . GLN A 1 278 ? -16.841 12.593 8.920 1.00 92.50 278 GLN A C 1
ATOM 2062 O O . GLN A 1 278 ? -17.804 13.307 9.208 1.00 92.50 278 GLN A O 1
ATOM 2067 N N . ILE A 1 279 ? -16.596 11.459 9.584 1.00 93.38 279 ILE A N 1
ATOM 2068 C CA . ILE A 1 279 ? -17.444 10.958 10.669 1.00 93.38 279 ILE A CA 1
ATOM 2069 C C . ILE A 1 279 ? -17.210 11.803 11.924 1.00 93.38 279 ILE A C 1
ATOM 2071 O O . ILE A 1 279 ? -16.101 11.871 12.451 1.00 93.38 279 ILE A O 1
ATOM 2075 N N . THR A 1 280 ? -18.272 12.430 12.425 1.00 91.62 280 THR A N 1
ATOM 2076 C CA . THR A 1 280 ? -18.214 13.350 13.578 1.00 91.62 280 THR A CA 1
ATOM 2077 C C . THR A 1 280 ? -18.881 12.786 14.831 1.00 91.62 280 THR A C 1
ATOM 2079 O O . THR A 1 280 ? -18.488 13.111 15.949 1.00 91.62 280 THR A O 1
ATOM 2082 N N . LYS A 1 281 ? -19.904 11.936 14.675 1.00 90.19 281 LYS A N 1
ATOM 2083 C CA . LYS A 1 281 ? -20.791 11.541 15.776 1.00 90.19 281 LYS A CA 1
ATOM 2084 C C . LYS A 1 281 ? -20.424 10.183 16.367 1.00 90.19 281 LYS A C 1
ATOM 2086 O O . LYS A 1 281 ? -20.398 9.169 15.675 1.00 90.19 281 LYS A O 1
ATOM 2091 N N . LEU A 1 282 ? -20.307 10.122 17.695 1.00 88.69 282 LEU A N 1
ATOM 2092 C CA . LEU A 1 282 ? -20.144 8.856 18.422 1.00 88.69 282 LEU A CA 1
ATOM 2093 C C . LEU A 1 282 ? -21.355 7.919 18.276 1.00 88.69 282 LEU A C 1
ATOM 2095 O O . LEU A 1 282 ? -21.206 6.700 18.312 1.00 88.69 282 LEU A O 1
ATOM 2099 N N . SER A 1 283 ? -22.561 8.469 18.100 1.00 89.81 283 SER A N 1
ATOM 2100 C CA . SER A 1 283 ? -23.774 7.675 17.861 1.00 89.81 283 SER A CA 1
ATOM 2101 C C . SER A 1 283 ? -23.652 6.775 16.634 1.00 89.81 283 SER A C 1
ATOM 2103 O O . SER A 1 283 ? -24.209 5.683 16.628 1.00 89.81 283 SER A O 1
ATOM 2105 N N . ASP A 1 284 ? -22.904 7.214 15.625 1.00 89.69 284 ASP A N 1
ATOM 2106 C CA . ASP A 1 284 ? -22.702 6.455 14.397 1.00 89.69 284 ASP A CA 1
ATOM 2107 C C . ASP A 1 284 ? -21.750 5.281 14.632 1.00 89.69 284 ASP A C 1
ATOM 2109 O O . ASP A 1 284 ? -22.044 4.157 14.234 1.00 89.69 284 ASP A O 1
ATOM 2113 N N . VAL A 1 285 ? -20.674 5.490 15.393 1.00 90.88 285 VAL A N 1
ATOM 2114 C CA . VAL A 1 285 ? -19.744 4.409 15.760 1.00 90.88 285 VAL A CA 1
ATOM 2115 C C . VAL A 1 285 ? -20.392 3.384 16.692 1.00 90.88 285 VAL A C 1
ATOM 2117 O O . VAL A 1 285 ? -20.117 2.193 16.582 1.00 90.88 285 VAL A O 1
ATOM 2120 N N . LYS A 1 286 ? -21.322 3.800 17.561 1.00 90.19 286 LYS A N 1
ATOM 2121 C CA . LYS A 1 286 ? -22.085 2.876 18.419 1.00 90.19 286 LYS A CA 1
ATOM 2122 C C . LYS A 1 286 ? -22.868 1.824 17.634 1.00 90.19 286 LYS A C 1
ATOM 2124 O O . LYS A 1 286 ? -23.026 0.712 18.132 1.00 90.19 286 LYS A O 1
ATOM 2129 N N . LYS A 1 287 ? -23.328 2.139 16.418 1.00 90.62 287 LYS A N 1
ATOM 2130 C CA . LYS A 1 287 ? -24.046 1.183 15.556 1.00 90.62 287 LYS A CA 1
ATOM 2131 C C . LYS A 1 287 ? -23.173 -0.019 15.193 1.00 90.62 287 LYS A C 1
ATOM 2133 O O . LYS A 1 287 ? -23.680 -1.136 15.133 1.00 90.62 287 LYS A O 1
ATOM 2138 N N . LEU A 1 288 ? -21.861 0.190 15.047 1.00 91.25 288 LEU A N 1
ATOM 2139 C CA . LEU A 1 288 ? -20.893 -0.878 14.783 1.00 91.25 288 LEU A CA 1
ATOM 2140 C C . LEU A 1 288 ? -20.772 -1.874 15.945 1.00 91.25 288 LEU A C 1
ATOM 2142 O O . LEU A 1 288 ? -20.351 -3.002 15.724 1.00 91.25 288 LEU A O 1
ATOM 2146 N N . GLY A 1 289 ? -21.215 -1.515 17.156 1.00 87.44 289 GLY A N 1
ATOM 2147 C CA . GLY A 1 289 ? -21.289 -2.437 18.294 1.00 87.44 289 GLY A CA 1
ATOM 2148 C C . GLY A 1 289 ? -22.195 -3.653 18.060 1.00 87.44 289 GLY A C 1
ATOM 2149 O O . GLY A 1 289 ? -22.037 -4.663 18.738 1.00 87.44 289 GLY A O 1
ATOM 2150 N N . LYS A 1 290 ? -23.108 -3.597 17.077 1.00 89.06 290 LYS A N 1
ATOM 2151 C CA . LYS A 1 290 ? -23.925 -4.752 16.659 1.00 89.06 290 LYS A CA 1
ATOM 2152 C C . LYS A 1 290 ? -23.097 -5.837 15.945 1.00 89.06 290 LYS A C 1
ATOM 2154 O O . LYS A 1 290 ? -23.530 -6.983 15.878 1.00 89.06 290 LYS A O 1
ATOM 2159 N N . LEU A 1 291 ? -21.918 -5.494 15.420 1.00 91.69 291 LEU A N 1
ATOM 2160 C CA . LEU A 1 291 ? -21.031 -6.412 14.706 1.00 91.69 291 LEU A CA 1
ATOM 2161 C C . LEU A 1 291 ? -20.162 -7.198 15.696 1.00 91.69 291 LEU A C 1
ATOM 2163 O O . LEU A 1 291 ? -19.020 -6.834 15.979 1.00 91.69 291 LEU A O 1
ATOM 2167 N N . SER A 1 292 ? -20.686 -8.311 16.209 1.00 87.00 292 SER A N 1
ATOM 2168 C CA . SER A 1 292 ? -19.987 -9.157 17.191 1.00 87.00 292 SER A CA 1
ATOM 2169 C C . SER A 1 292 ? -18.674 -9.762 16.673 1.00 87.00 292 SER A C 1
ATOM 2171 O O . SER A 1 292 ? -17.801 -10.113 17.465 1.00 87.00 292 SER A O 1
ATOM 2173 N N . GLY A 1 293 ? -18.528 -9.894 15.351 1.00 89.69 293 GLY A N 1
ATOM 2174 C CA . GLY A 1 293 ? -17.334 -10.430 14.695 1.00 89.69 293 GLY A CA 1
ATOM 2175 C C . GLY A 1 293 ? -16.208 -9.419 14.465 1.00 89.69 293 GLY A C 1
ATOM 2176 O O . GLY A 1 293 ? -15.115 -9.835 14.074 1.00 89.69 293 GLY A O 1
ATOM 2177 N N . LEU A 1 294 ? -16.438 -8.122 14.707 1.00 94.88 294 LEU A N 1
ATOM 2178 C CA . LEU A 1 294 ? -15.492 -7.071 14.336 1.00 94.88 294 LEU A CA 1
ATOM 2179 C C . LEU A 1 294 ? -14.249 -7.103 15.237 1.00 94.88 294 LEU A C 1
ATOM 2181 O O . LEU A 1 294 ? -14.337 -6.979 16.461 1.00 94.88 294 LEU A O 1
ATOM 2185 N N . GLN A 1 295 ? -13.078 -7.264 14.617 1.00 94.94 295 GLN A N 1
ATOM 2186 C CA . GLN A 1 295 ? -11.782 -7.368 15.294 1.00 94.94 295 GLN A CA 1
ATOM 2187 C C . GLN A 1 295 ? -10.870 -6.177 15.007 1.00 94.94 295 GLN A C 1
ATOM 2189 O O . GLN A 1 295 ? -10.092 -5.800 15.885 1.00 94.94 295 GLN A O 1
ATOM 2194 N N . LYS A 1 296 ? -10.943 -5.597 13.804 1.00 96.12 296 LYS A N 1
ATOM 2195 C CA . LYS A 1 296 ? -10.097 -4.474 13.386 1.00 96.12 296 LYS A CA 1
ATOM 2196 C C . LYS A 1 296 ? -10.942 -3.317 12.875 1.00 96.12 296 LYS A C 1
ATOM 2198 O O . LYS A 1 296 ? -11.780 -3.515 11.995 1.00 96.12 296 LYS A O 1
ATOM 2203 N N . LEU A 1 297 ? -10.680 -2.123 13.396 1.00 96.50 297 LEU A N 1
ATOM 2204 C CA . LEU A 1 297 ? -11.372 -0.895 13.017 1.00 96.50 297 LEU A CA 1
ATOM 2205 C C . LEU A 1 297 ? -10.367 0.249 12.864 1.00 96.50 297 LEU A C 1
ATOM 2207 O O . LEU A 1 297 ? -9.512 0.445 13.726 1.00 96.50 297 LEU A O 1
ATOM 2211 N N . THR A 1 298 ? -10.483 1.024 11.787 1.00 95.81 298 THR A N 1
ATOM 2212 C CA . THR A 1 298 ? -9.731 2.278 11.626 1.00 95.81 298 THR A CA 1
ATOM 2213 C C . THR A 1 298 ? -10.686 3.446 11.429 1.00 95.81 298 THR A C 1
ATOM 2215 O O . THR A 1 298 ? -11.611 3.367 10.627 1.00 95.81 298 THR A O 1
ATOM 2218 N N . LEU A 1 299 ? -10.468 4.517 12.180 1.00 95.00 299 LEU A N 1
ATOM 2219 C CA . LEU A 1 299 ? -11.268 5.739 12.237 1.00 95.00 299 LEU A CA 1
ATOM 2220 C C . LEU A 1 299 ? -10.387 7.002 12.334 1.00 95.00 299 LEU A C 1
ATOM 2222 O O . LEU A 1 299 ? -10.923 8.105 12.276 1.00 95.00 299 LEU A O 1
ATOM 2226 N N . HIS A 1 300 ? -9.060 6.891 12.437 1.00 93.06 300 HIS A N 1
ATOM 2227 C CA . HIS A 1 300 ? -8.144 8.034 12.367 1.00 93.06 300 HIS A CA 1
ATOM 2228 C C . HIS A 1 300 ? -8.367 8.872 11.096 1.00 93.06 300 HIS A C 1
ATOM 2230 O O . HIS A 1 300 ? -8.873 8.393 10.078 1.00 93.06 300 HIS A O 1
ATOM 2236 N N . GLY A 1 301 ? -8.034 10.160 11.157 1.00 90.06 301 GLY A N 1
ATOM 2237 C CA . GLY A 1 301 ? -8.346 11.096 10.073 1.00 90.06 301 GLY A CA 1
ATOM 2238 C C . GLY A 1 301 ? -9.846 11.371 9.901 1.00 90.06 301 GLY A C 1
ATOM 2239 O O . GLY A 1 301 ? -10.242 11.892 8.866 1.00 90.06 301 GLY A O 1
ATOM 2240 N N . ASN A 1 302 ? -10.678 11.012 10.885 1.00 94.31 302 ASN A N 1
ATOM 2241 C CA . ASN A 1 302 ? -12.044 11.512 11.025 1.00 94.31 302 ASN A CA 1
ATOM 2242 C C . ASN A 1 302 ? -12.116 12.508 12.189 1.00 94.31 302 ASN A C 1
ATOM 2244 O O . ASN A 1 302 ? -11.437 12.284 13.194 1.00 94.31 302 ASN A O 1
ATOM 2248 N N . PRO A 1 303 ? -13.016 13.507 12.142 1.00 93.62 303 PRO A N 1
ATOM 2249 C CA . PRO A 1 303 ? -13.225 14.439 13.254 1.00 93.62 303 PRO A CA 1
ATOM 2250 C C . PRO A 1 303 ? -13.542 13.764 14.599 1.00 93.62 303 PRO A C 1
ATOM 2252 O O . PRO A 1 303 ? -13.197 14.278 15.657 1.00 93.62 303 PRO A O 1
ATOM 2255 N N . ILE A 1 304 ? -14.172 12.583 14.590 1.00 94.19 304 ILE A N 1
ATOM 2256 C CA . ILE A 1 304 ? -14.450 11.826 15.820 1.00 94.19 304 ILE A CA 1
ATOM 2257 C C . ILE A 1 304 ? -13.178 11.421 16.587 1.00 94.19 304 ILE A C 1
ATOM 2259 O O . ILE A 1 304 ? -13.226 11.282 17.809 1.00 94.19 304 ILE A O 1
ATOM 2263 N N . ALA A 1 305 ? -12.049 11.241 15.895 1.00 91.44 305 ALA A N 1
ATOM 2264 C CA . ALA A 1 305 ? -10.788 10.842 16.515 1.00 91.44 305 ALA A CA 1
ATOM 2265 C C . ALA A 1 305 ? -10.187 11.954 17.397 1.00 91.44 305 ALA A C 1
ATOM 2267 O O . ALA A 1 305 ? -9.365 11.665 18.264 1.00 91.44 305 ALA A O 1
ATOM 2268 N N . GLU A 1 306 ? -10.628 13.203 17.217 1.00 91.00 306 GLU A N 1
ATOM 2269 C CA . GLU A 1 306 ? -10.199 14.365 18.006 1.00 91.00 306 GLU A CA 1
ATOM 2270 C C . GLU A 1 306 ? -10.995 14.521 19.315 1.00 91.00 306 GLU A C 1
ATOM 2272 O O . GLU A 1 306 ? -10.646 15.334 20.171 1.00 91.00 306 GLU A O 1
ATOM 2277 N N . LEU A 1 307 ? -12.065 13.738 19.509 1.00 90.25 307 LEU A N 1
ATOM 2278 C CA . LEU A 1 307 ? -12.894 13.833 20.708 1.00 90.25 307 LEU A CA 1
ATOM 2279 C C . LEU A 1 307 ? -12.161 13.324 21.963 1.00 90.25 307 LEU A C 1
ATOM 2281 O O . LEU A 1 307 ? -11.456 12.307 21.924 1.00 90.25 307 LEU A O 1
ATOM 2285 N N . PRO A 1 308 ? -12.391 13.955 23.130 1.00 88.31 308 PRO A N 1
ATOM 2286 C CA . PRO A 1 308 ? -11.785 13.518 24.378 1.00 88.31 308 PRO A CA 1
ATOM 2287 C C . PRO A 1 308 ? -12.247 12.103 24.730 1.00 88.31 308 PRO A C 1
ATOM 2289 O O . PRO A 1 308 ? -13.430 11.764 24.654 1.00 88.31 308 PRO A O 1
ATOM 2292 N N . HIS A 1 309 ? -11.294 11.270 25.147 1.00 89.56 309 HIS A N 1
ATOM 2293 C CA . HIS A 1 309 ? -11.526 9.862 25.477 1.00 89.56 309 HIS A CA 1
ATOM 2294 C C . HIS A 1 309 ? -12.100 9.021 24.323 1.00 89.56 309 HIS A C 1
ATOM 2296 O O . HIS A 1 309 ? -12.661 7.956 24.585 1.00 89.56 309 HIS A O 1
ATOM 2302 N N . TYR A 1 310 ? -11.927 9.445 23.064 1.00 92.56 310 TYR A N 1
ATOM 2303 C CA . TYR A 1 310 ? -12.378 8.722 21.869 1.00 92.56 310 TYR A CA 1
ATOM 2304 C C . TYR A 1 310 ? -12.039 7.221 21.927 1.00 92.56 310 TYR A C 1
ATOM 2306 O O . TYR A 1 310 ? -12.942 6.386 21.859 1.00 92.56 310 TYR A O 1
ATOM 2314 N N . LYS A 1 311 ? -10.768 6.869 22.181 1.00 92.25 311 LYS A N 1
ATOM 2315 C CA . LYS A 1 311 ? -10.317 5.468 22.290 1.00 92.25 311 LYS A CA 1
ATOM 2316 C C . LYS A 1 311 ? -11.143 4.681 23.313 1.00 92.25 311 LYS A C 1
ATOM 2318 O O . LYS A 1 311 ? -11.615 3.587 23.017 1.00 92.25 311 LYS A O 1
ATOM 2323 N N . LEU A 1 312 ? -11.358 5.244 24.504 1.00 92.44 312 LEU A N 1
ATOM 2324 C CA . LEU A 1 312 ? -12.114 4.585 25.574 1.00 92.44 312 LEU A CA 1
ATOM 2325 C C . LEU A 1 312 ? -13.594 4.433 25.209 1.00 92.44 312 LEU A C 1
ATOM 2327 O O . LEU A 1 312 ? -14.185 3.379 25.446 1.00 92.44 312 LEU A O 1
ATOM 2331 N N . GLN A 1 313 ? -14.185 5.459 24.592 1.00 92.12 313 GLN A N 1
ATOM 2332 C CA . GLN A 1 313 ? -15.576 5.433 24.151 1.00 92.12 313 GLN A CA 1
ATOM 2333 C C . GLN A 1 313 ? -15.804 4.363 23.077 1.00 92.12 313 GLN A C 1
ATOM 2335 O O . GLN A 1 313 ? -16.742 3.574 23.204 1.00 92.12 313 GLN A O 1
ATOM 2340 N N . VAL A 1 314 ? -14.932 4.276 22.069 1.00 93.62 314 VAL A N 1
ATOM 2341 C CA . VAL A 1 314 ? -15.008 3.258 21.009 1.00 93.62 314 VAL A CA 1
ATOM 2342 C C . VAL A 1 314 ? -14.873 1.852 21.589 1.00 93.62 314 VAL A C 1
ATOM 2344 O O . VAL A 1 314 ? -15.733 1.005 21.345 1.00 93.62 314 VAL A O 1
ATOM 2347 N N . LEU A 1 315 ? -13.859 1.615 22.426 1.00 93.50 315 LEU A N 1
ATOM 2348 C CA . LEU A 1 315 ? -13.641 0.309 23.056 1.00 93.50 315 LEU A CA 1
ATOM 2349 C C . LEU A 1 315 ? -14.776 -0.091 24.009 1.00 93.50 315 LEU A C 1
ATOM 2351 O O . LEU A 1 315 ? -15.097 -1.273 24.107 1.00 93.50 315 LEU A O 1
ATOM 2355 N N . SER A 1 316 ? -15.431 0.873 24.667 1.00 92.00 316 SER A N 1
ATOM 2356 C CA . SER A 1 316 ? -16.607 0.594 25.504 1.00 92.00 316 SER A CA 1
ATOM 2357 C C . SER A 1 316 ? -17.816 0.106 24.696 1.00 92.00 316 SER A C 1
ATOM 2359 O O . SER A 1 316 ? -18.639 -0.644 25.218 1.00 92.00 316 SER A O 1
ATOM 2361 N N . CYS A 1 317 ? -17.918 0.508 23.424 1.00 90.75 317 CYS A N 1
ATOM 2362 C CA . CYS A 1 317 ? -19.002 0.106 22.527 1.00 90.75 317 CYS A CA 1
ATOM 2363 C C . CYS A 1 317 ? -18.706 -1.218 21.806 1.00 90.75 317 CYS A C 1
ATOM 2365 O O . CYS A 1 317 ? -19.637 -1.896 21.381 1.00 90.75 317 CYS A O 1
ATOM 2367 N N . MET A 1 318 ? -17.427 -1.576 21.655 1.00 91.50 318 MET A N 1
ATOM 2368 C CA . MET A 1 318 ? -16.962 -2.749 20.908 1.00 91.50 318 MET A CA 1
ATOM 2369 C C . MET A 1 318 ? -15.851 -3.482 21.684 1.00 91.50 318 MET A C 1
ATOM 2371 O O . MET A 1 318 ? -14.668 -3.342 21.367 1.00 91.50 318 MET A O 1
ATOM 2375 N N . PRO A 1 319 ? -16.199 -4.298 22.697 1.00 88.06 319 PRO A N 1
ATOM 2376 C CA . PRO A 1 319 ? -15.211 -4.996 23.528 1.00 88.06 319 PRO A CA 1
ATOM 2377 C C . PRO A 1 319 ? -14.489 -6.149 22.801 1.00 88.06 319 PRO A C 1
ATOM 2379 O O . PRO A 1 319 ? -13.459 -6.644 23.271 1.00 88.06 319 PRO A O 1
ATOM 2382 N N . THR A 1 320 ? -15.015 -6.598 21.659 1.00 89.94 320 THR A N 1
ATOM 2383 C CA . THR A 1 320 ? -14.434 -7.658 20.814 1.00 89.94 320 THR A CA 1
ATOM 2384 C C . THR A 1 320 ? -13.233 -7.181 19.998 1.00 89.94 320 THR A C 1
ATOM 2386 O O . THR A 1 320 ? -12.469 -8.010 19.496 1.00 89.94 320 THR A O 1
ATOM 2389 N N . LEU A 1 321 ? -13.027 -5.864 19.909 1.00 93.94 321 LEU A N 1
ATOM 2390 C CA . LEU A 1 321 ? -11.983 -5.260 19.098 1.00 93.94 321 LEU A CA 1
ATOM 2391 C C . LEU A 1 321 ? -10.581 -5.656 19.597 1.00 93.94 321 LEU A C 1
ATOM 2393 O O . LEU A 1 321 ? -10.280 -5.645 20.797 1.00 93.94 321 LEU A O 1
ATOM 2397 N N . ARG A 1 322 ? -9.722 -6.028 18.648 1.00 93.31 322 ARG A N 1
ATOM 2398 C CA . ARG A 1 322 ? -8.315 -6.393 18.864 1.00 93.31 322 ARG A CA 1
ATOM 2399 C C . ARG A 1 322 ? -7.365 -5.290 18.418 1.00 93.31 322 ARG A C 1
ATOM 2401 O O . ARG A 1 322 ? -6.284 -5.176 18.982 1.00 93.31 322 ARG A O 1
ATOM 2408 N N . GLU A 1 323 ? -7.761 -4.494 17.431 1.00 95.12 323 GLU A N 1
ATOM 2409 C CA . GLU A 1 323 ? -6.940 -3.435 16.847 1.00 95.12 323 GLU A CA 1
ATOM 2410 C C . GLU A 1 323 ? -7.815 -2.218 16.529 1.00 95.12 323 GLU A C 1
ATOM 2412 O O . GLU A 1 323 ? -8.842 -2.348 15.855 1.00 95.12 323 GLU A O 1
ATOM 2417 N N . LEU A 1 324 ? -7.407 -1.048 17.022 1.00 95.12 324 LEU A N 1
ATOM 2418 C CA . LEU A 1 324 ? -8.028 0.243 16.739 1.00 95.12 324 LEU A CA 1
ATOM 2419 C C . LEU A 1 324 ? -6.962 1.183 16.187 1.00 95.12 324 LEU A C 1
ATOM 2421 O O . LEU A 1 324 ? -5.939 1.379 16.836 1.00 95.12 324 LEU A O 1
ATOM 2425 N N . ASP A 1 325 ? -7.201 1.772 15.017 1.00 92.88 325 ASP A N 1
ATOM 2426 C CA . ASP A 1 325 ? -6.286 2.750 14.407 1.00 92.88 325 ASP A CA 1
ATOM 2427 C C . ASP A 1 325 ? -4.849 2.228 14.265 1.00 92.88 325 ASP A C 1
ATOM 2429 O O . ASP A 1 325 ? -3.882 2.926 14.544 1.00 92.88 325 ASP A O 1
ATOM 2433 N N . PHE A 1 326 ? -4.730 0.962 13.846 1.00 89.75 326 PHE A N 1
ATOM 2434 C CA . PHE A 1 326 ? -3.471 0.214 13.723 1.00 89.75 326 PHE A CA 1
ATOM 2435 C C . PHE A 1 326 ? -2.721 -0.025 15.044 1.00 89.75 326 PHE A C 1
ATOM 2437 O O . PHE A 1 326 ? -1.610 -0.554 15.046 1.00 89.75 326 PHE A O 1
ATOM 2444 N N . VAL A 1 327 ? -3.340 0.297 16.182 1.00 90.31 327 VAL A N 1
ATOM 2445 C CA . VAL A 1 327 ? -2.811 0.031 17.519 1.00 90.31 327 VAL A CA 1
ATOM 2446 C C . VAL A 1 327 ? -3.537 -1.166 18.125 1.00 90.31 327 VAL A C 1
ATOM 2448 O O . VAL A 1 327 ? -4.767 -1.203 18.217 1.00 90.31 327 VAL A O 1
ATOM 2451 N N . ALA A 1 328 ? -2.771 -2.162 18.570 1.00 92.88 328 ALA A N 1
ATOM 2452 C CA . ALA A 1 328 ? -3.322 -3.317 19.265 1.00 92.88 328 ALA A CA 1
ATOM 2453 C C . ALA A 1 328 ? -3.957 -2.905 20.605 1.00 92.88 328 ALA A C 1
ATOM 2455 O O . ALA A 1 328 ? -3.393 -2.121 21.369 1.00 92.88 328 ALA A O 1
ATOM 2456 N N . VAL A 1 329 ? -5.127 -3.465 20.909 1.00 93.25 329 VAL A N 1
ATOM 2457 C CA . VAL A 1 329 ? -5.835 -3.236 22.173 1.00 93.25 329 VAL A CA 1
ATOM 2458 C C . VAL A 1 329 ? -5.231 -4.139 23.242 1.00 93.25 329 VAL A C 1
ATOM 2460 O O . VAL A 1 329 ? -5.389 -5.362 23.211 1.00 93.25 329 VAL A O 1
ATOM 2463 N N . SER A 1 330 ? -4.540 -3.533 24.202 1.00 93.62 330 SER A N 1
ATOM 2464 C CA . SER A 1 330 ? -3.890 -4.252 25.298 1.00 93.62 330 SER A CA 1
ATOM 2465 C C . SER A 1 330 ? -4.878 -4.639 26.408 1.00 93.62 330 SER A C 1
ATOM 2467 O O . SER A 1 330 ? -6.005 -4.145 26.475 1.00 93.62 330 SER A O 1
ATOM 2469 N N . LYS A 1 331 ? -4.454 -5.516 27.328 1.00 92.06 331 LYS A N 1
ATOM 2470 C CA . LYS A 1 331 ? -5.231 -5.811 28.548 1.00 92.06 331 LYS A CA 1
ATOM 2471 C C . LYS A 1 331 ? -5.407 -4.559 29.417 1.00 92.06 331 LYS A C 1
ATOM 2473 O O . LYS A 1 331 ? -6.513 -4.294 29.869 1.00 92.06 331 LYS A O 1
ATOM 2478 N N . LEU A 1 332 ? -4.355 -3.746 29.536 1.00 92.00 332 LEU A N 1
ATOM 2479 C CA . LEU A 1 332 ? -4.380 -2.482 30.272 1.00 92.00 332 LEU A CA 1
ATOM 2480 C C . LEU A 1 332 ? -5.424 -1.505 29.713 1.00 92.00 332 LEU A C 1
ATOM 2482 O O . LEU A 1 332 ? -6.139 -0.856 30.476 1.00 92.00 332 LEU A O 1
ATOM 2486 N N . ASP A 1 333 ? -5.561 -1.428 28.385 1.00 92.50 333 ASP A N 1
ATOM 2487 C CA . ASP A 1 333 ? -6.608 -0.615 27.757 1.00 92.50 333 ASP A CA 1
ATOM 2488 C C . ASP A 1 333 ? -8.004 -1.081 28.194 1.00 92.50 333 ASP A C 1
ATOM 2490 O O . ASP A 1 333 ? -8.864 -0.259 28.508 1.00 92.50 333 ASP A O 1
ATOM 2494 N N . ARG A 1 334 ? -8.232 -2.399 28.264 1.00 93.19 334 ARG A N 1
ATOM 2495 C CA . ARG A 1 334 ? -9.519 -2.974 28.690 1.00 93.19 334 ARG A CA 1
ATOM 2496 C C . ARG A 1 334 ? -9.819 -2.680 30.158 1.00 93.19 334 ARG A C 1
ATOM 2498 O O . ARG A 1 334 ? -10.946 -2.302 30.479 1.00 93.19 334 ARG A O 1
ATOM 2505 N N . ASP A 1 335 ? -8.818 -2.787 31.025 1.00 94.00 335 ASP A N 1
ATOM 2506 C CA . ASP A 1 335 ? -8.961 -2.460 32.445 1.00 94.00 335 ASP A CA 1
ATOM 2507 C C . ASP A 1 335 ? -9.291 -0.974 32.624 1.00 94.00 335 ASP A C 1
ATOM 2509 O O . ASP A 1 335 ? -10.244 -0.627 33.329 1.00 94.00 335 ASP A O 1
ATOM 2513 N N . THR A 1 336 ? -8.601 -0.104 31.881 1.00 93.75 336 THR A N 1
ATOM 2514 C CA . THR A 1 336 ? -8.853 1.345 31.851 1.00 93.75 336 THR A CA 1
ATOM 2515 C C . THR A 1 336 ? -10.281 1.656 31.396 1.00 93.75 336 THR A C 1
ATOM 2517 O O . THR A 1 336 ? -10.981 2.444 32.036 1.00 93.75 336 THR A O 1
ATOM 2520 N N . VAL A 1 337 ? -10.761 0.996 30.335 1.00 94.62 337 VAL A N 1
ATOM 2521 C CA . VAL A 1 337 ? -12.149 1.126 29.857 1.00 94.62 337 VAL A CA 1
ATOM 2522 C C . VAL A 1 337 ? -13.144 0.666 30.923 1.00 94.62 337 VAL A C 1
ATOM 2524 O O . VAL A 1 337 ? -14.184 1.305 31.097 1.00 94.62 337 VAL A O 1
ATOM 2527 N N . SER A 1 338 ? -12.846 -0.404 31.665 1.00 91.81 338 SER A N 1
ATOM 2528 C CA . SER A 1 338 ? -13.731 -0.918 32.717 1.00 91.81 338 SER A CA 1
ATOM 2529 C C . SER A 1 338 ? -13.901 0.079 33.872 1.00 91.81 338 SER A C 1
ATOM 2531 O O . SER A 1 338 ? -15.025 0.313 34.324 1.00 91.81 338 SER A O 1
ATOM 2533 N N . VAL A 1 339 ? -12.808 0.721 34.298 1.00 93.38 339 VAL A N 1
ATOM 2534 C CA . VAL A 1 339 ? -12.807 1.753 35.345 1.00 93.38 339 VAL A CA 1
ATOM 2535 C C . VAL A 1 339 ? -13.527 3.001 34.847 1.00 93.38 339 VAL A C 1
ATOM 2537 O O . VAL A 1 339 ? -14.439 3.495 35.512 1.00 93.38 339 VAL A O 1
ATOM 2540 N N . TRP A 1 340 ? -13.194 3.457 33.637 1.00 93.06 340 TRP A N 1
ATOM 2541 C CA . TRP A 1 340 ? -13.828 4.612 33.006 1.00 93.06 340 TRP A CA 1
ATOM 2542 C C . TRP A 1 340 ? -15.346 4.422 32.861 1.00 93.06 340 TRP A C 1
ATOM 2544 O O . TRP A 1 340 ? -16.125 5.296 33.237 1.00 93.06 340 TRP A O 1
ATOM 2554 N N . THR A 1 341 ? -15.794 3.247 32.411 1.00 90.50 341 THR A N 1
ATOM 2555 C CA . THR A 1 341 ? -17.226 2.943 32.238 1.00 90.50 341 THR A CA 1
ATOM 2556 C C . THR A 1 341 ? -17.972 2.925 33.575 1.00 90.50 341 THR A C 1
ATOM 2558 O O . THR A 1 341 ? -19.111 3.391 33.650 1.00 90.50 341 THR A O 1
ATOM 2561 N N . LYS A 1 342 ? -17.347 2.416 34.647 1.00 90.31 342 LYS A N 1
ATOM 2562 C CA . LYS A 1 342 ? -17.917 2.456 36.005 1.00 90.31 342 LYS A CA 1
ATOM 2563 C C . LYS A 1 342 ? -18.053 3.894 36.509 1.00 90.31 342 LYS A C 1
ATOM 2565 O O . LYS A 1 342 ? -19.130 4.257 36.979 1.00 90.31 342 LYS A O 1
ATOM 2570 N N . ALA A 1 343 ? -17.019 4.718 36.338 1.00 89.56 343 ALA A N 1
ATOM 2571 C CA . ALA A 1 343 ? -17.041 6.128 36.730 1.00 89.56 343 ALA A CA 1
ATOM 2572 C C . ALA A 1 343 ? -18.159 6.912 36.013 1.00 89.56 343 ALA A C 1
ATOM 2574 O O . ALA A 1 343 ? -18.928 7.629 36.650 1.00 89.56 343 ALA A O 1
ATOM 2575 N N . GLN A 1 344 ? -18.331 6.687 34.707 1.00 85.38 344 GLN A N 1
ATOM 2576 C CA . GLN A 1 344 ? -19.388 7.318 33.902 1.00 85.38 344 GLN A CA 1
ATOM 2577 C C . GLN A 1 344 ? -20.812 6.890 34.304 1.00 85.38 344 GLN A C 1
ATOM 2579 O O . GLN A 1 344 ? -21.767 7.643 34.114 1.00 85.38 344 GLN A O 1
ATOM 2584 N N . ARG A 1 345 ? -20.985 5.678 34.850 1.00 79.50 345 ARG A N 1
ATOM 2585 C CA . ARG A 1 345 ? -22.280 5.198 35.366 1.00 79.50 345 ARG A CA 1
ATOM 2586 C C . ARG A 1 345 ? -22.584 5.726 36.768 1.00 79.50 345 ARG A C 1
ATOM 2588 O O . ARG A 1 345 ? -23.749 5.977 37.058 1.00 79.50 345 ARG A O 1
ATOM 2595 N N . GLY A 1 346 ? -21.562 5.904 37.608 1.00 72.75 346 GLY A N 1
ATOM 2596 C CA . GLY A 1 346 ? -21.698 6.480 38.949 1.00 72.75 346 GLY A CA 1
ATOM 2597 C C . GLY A 1 346 ? -22.109 7.954 38.924 1.00 72.75 346 GLY A C 1
ATOM 2598 O O . GLY A 1 346 ? -23.012 8.341 39.654 1.00 72.75 346 GLY A O 1
ATOM 2599 N N . GLY A 1 347 ? -21.537 8.750 38.015 1.00 61.28 347 GLY A N 1
ATOM 2600 C CA . GLY A 1 347 ? -21.856 10.180 37.883 1.00 61.28 347 GLY A CA 1
ATOM 2601 C C . GLY A 1 347 ? -23.212 10.509 37.241 1.00 61.28 347 GLY A C 1
ATOM 2602 O O . GLY A 1 347 ? -23.606 11.664 37.234 1.00 61.28 347 GLY A O 1
ATOM 2603 N N . ARG A 1 348 ? -23.936 9.521 36.693 1.00 58.16 348 ARG A N 1
ATOM 2604 C CA . ARG A 1 348 ? -25.275 9.707 36.090 1.00 58.16 348 ARG A CA 1
ATOM 2605 C C . ARG A 1 348 ? -26.440 9.474 37.058 1.00 58.16 348 ARG A C 1
ATOM 2607 O O . ARG A 1 348 ? -27.585 9.645 36.655 1.00 58.16 348 ARG A O 1
ATOM 2614 N N . LYS A 1 349 ? -26.159 9.012 38.280 1.00 52.47 349 LYS A N 1
ATOM 2615 C CA . LYS A 1 349 ? -27.160 8.709 39.318 1.00 52.47 349 LYS A CA 1
ATOM 2616 C C . LYS A 1 349 ? -27.224 9.763 40.437 1.00 52.47 349 LYS A C 1
ATOM 2618 O O . LYS A 1 349 ? -27.866 9.494 41.447 1.00 52.47 349 LYS A O 1
ATOM 2623 N N . ALA A 1 350 ? -26.550 10.899 40.271 1.00 40.41 350 ALA A N 1
ATOM 2624 C CA . ALA A 1 350 ? -26.546 12.012 41.217 1.00 40.41 350 ALA A CA 1
ATOM 2625 C C . ALA A 1 350 ? -27.363 13.183 40.671 1.00 40.41 350 ALA A C 1
ATOM 2627 O O . ALA A 1 350 ? -27.262 13.422 39.443 1.00 40.41 350 ALA A O 1
#

pLDDT: mean 76.79, std 23.17, range [21.67, 96.5]

Sequence (350 aa):
MAPGEEQDFDPTKDATVKLLRHITEKGFQLGSCIGSFIVVPVIAYRGRASNCPTVPKMLRGLSRSAVYTTIAAGLLGLGMVYGTPLTPEGIQDRVYRLHYNEGQNRTDTFCRAGAVAGAAAAAAKFGAGRTALNAGAAFGASLAVLAHVASYEDLSELKPVNGFVKGCAAPPQLNKPSTANAPVTKPTANAEASAKPMQQLQTAAAVTPLQFELNSRAIKLANNPLKSLAGLQEAAAAVLDEPAELRWLDLSQCKLTNIQDELTRFPKLQMLYLHANQITKLSDVKKLGKLSGLQKLTLHGNPIAELPHYKLQVLSCMPTLRELDFVAVSKLDRDTVSVWTKAQRGGRKA

Secondary structure (DSSP, 8-state):
----------SSTTHHHHHHHHHHHHHHHHHHHHIIIIIHHHHHHHHHTTT---HHHHHHHHHHHHHHHHHHHHHHHHHHHHHS---HHHHHHHHHHHHT-HHHHHHHHHHHHHHHHHHHHHHHHH-S-HHHHHHHHHHHHHHHHHHHHHHHHGGGS-----------PPPPP-PPPPP--------------------------------------EEE-TTS--S--TTHHHHHHHH-S-GGG--EEE-TTS---S--GGGGG-TT--EEE--SS----HHHHHHGGG-TT--EEE-TTSGGGGSTTHHHHHHHH-TT-SEETTEE--HHHHHHHHHHHHHHHHTT--

Foldseek 3Di:
DDPDDPDPDDLLPCLLVLQLVLLLLVLLLVLLQCLQPPQLVVLVVVCVVVVDDRVLVSLQSSLCSNVVSSVVSSVVSVCCVPVDCCDSVNSSVVSVVVVPPPLVVVLSVLLQVQLVVQLVVQCVVPNNDSSSSSNRSSNRSNVSNVVSVVVVVVVVPDDDDDDDDDDDDDDDDDDDDDDDDDDDDDDDDDDDDDDDDDDDDDPDDPPPPPPPQPVDQEDAPAQAQDQDCVCVVVVCVVVHVCSLSRAYYECHNRQHAAADLVVLSNQQHAEYEHALYAHQDLVRLLSCLSNLNHAYYEHHNYNCVVDPCSLLSNCLSHVNYQYYNNHGCDPVSVVVSVVVVVVVVVVVVD

Radius of gyration: 30.58 Å; chains: 1; bounding box: 104×69×78 Å